Protein AF-A0A2K9LUG5-F1 (afdb_monomer)

Nearest PDB structures (foldseek):
  3ff8-assembly1_B  TM=5.044E-01  e=5.562E-01  Homo sapiens
  3lne-assembly1_A  TM=4.380E-01  e=1.767E+00  Mus musculus
  7stz-assembly1_D  TM=4.407E-01  e=4.204E+00  Homo sapiens
  3q2v-assembly1_B  TM=4.007E-01  e=3.336E+00  Mus musculus
  8d40-assembly2_B  TM=3.320E-01  e=4.454E+00  Homo sapiens

InterPro domains:
  IPR054816 Mollicutes-type lipoprotein signal peptide region [NF038029] (1-24)

Solvent-accessible surface area (backbone atoms only — not comparable to full-atom values): 18677 Å² total; per-residue (Å²): 142,89,88,85,81,84,85,84,83,73,88,69,88,77,81,71,82,81,76,72,75,69,77,68,70,72,74,78,84,40,61,77,83,55,81,68,46,55,73,74,32,61,79,72,45,94,68,53,71,47,64,46,53,60,91,67,64,50,67,69,62,51,51,50,53,52,44,51,49,58,31,54,42,35,71,54,36,70,68,46,27,64,53,58,63,57,85,55,88,84,69,78,84,71,82,82,82,88,74,75,80,36,52,49,78,47,45,20,67,40,71,74,82,87,70,54,47,69,46,90,51,61,56,63,49,46,39,74,58,40,44,94,90,32,46,55,50,65,38,21,37,32,42,25,53,70,90,51,70,64,51,94,61,60,43,79,35,38,38,29,54,48,45,52,66,54,92,69,71,56,63,87,50,78,76,93,59,90,74,55,68,64,53,60,86,27,43,47,65,41,46,61,73,51,57,90,56,92,68,68,51,68,69,55,46,63,80,38,42,69,41,49,31,39,32,42,41,25,47,54,51,48,50,22,72,75,68,69,58,58,70,32,66,40,82,40,81,38,74,48,80,53,82,91,40,61,89,80,46,64,52,42,73,40,82,36,47,43,33,57,42,50,48,50,55,50,70,71,46,85,51,61,62,60,37,51,46,46,36,37,49,66,71,67,64,48,56,29,65,56,54,35,53,75,66,45,44,48,100,85,55,83,67,77,80,119

pLDDT: mean 75.37, std 18.96, range [29.72, 96.0]

Secondary structure (DSSP, 8-state):
--SSSSSSS------------------------STHHHHHHTTSSS--EEE--TTS--HHHHHHHHHHHHHHT-S-HHHHHHHHT---TT--SS-------SEEEEEESS-SSS---EES-HHHHHHHH-SSS--EEEEEEEEEETTPPPPSSPEEEEEE-SPBP-TTTTTT-----TT----GGGTHHHHHHHTT-S---HHHHHHTHHHHHHHHHHHHHHHHHHH---PBPEEEEEE---GGGTTT-SEEEEEE-HHHHHHHHHHHS-THHHHHHHIIIIIS---HHHHHHHTT-STTS-----

Structure (mmCIF, N/CA/C/O backbone):
data_AF-A0A2K9LUG5-F1
#
_entry.id   AF-A0A2K9LUG5-F1
#
loop_
_atom_site.group_PDB
_atom_site.id
_atom_site.type_symbol
_atom_site.label_atom_id
_atom_site.label_alt_id
_atom_site.label_comp_id
_atom_site.label_asym_id
_atom_site.label_entity_id
_atom_site.label_seq_id
_atom_site.pdbx_PDB_ins_code
_atom_site.Cartn_x
_atom_site.Cartn_y
_atom_site.Cartn_z
_atom_site.occupancy
_atom_site.B_iso_or_equiv
_atom_site.auth_seq_id
_atom_site.auth_comp_id
_atom_site.auth_asym_id
_atom_site.auth_atom_id
_atom_site.pdbx_PDB_model_num
ATOM 1 N N . MET A 1 1 ? 3.653 79.481 1.216 1.00 46.03 1 MET A N 1
ATOM 2 C CA . MET A 1 1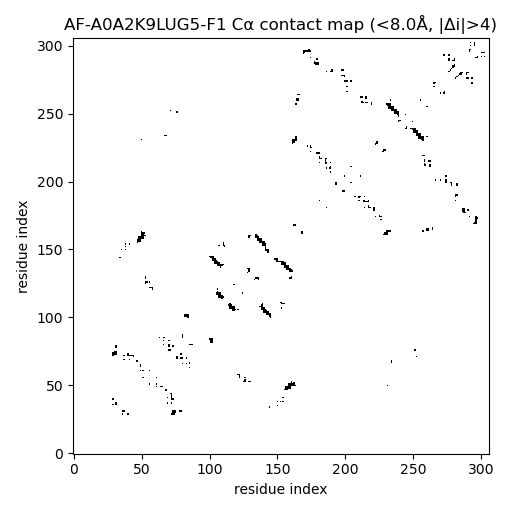 ? 2.690 79.366 0.093 1.00 46.03 1 MET A CA 1
ATOM 3 C C . MET A 1 1 ? 3.440 79.004 -1.187 1.00 46.03 1 MET A C 1
ATOM 5 O O . MET A 1 1 ? 4.513 79.557 -1.377 1.00 46.03 1 MET A O 1
ATOM 9 N N . LYS A 1 2 ? 2.871 78.105 -2.016 1.00 34.75 2 LYS A N 1
ATOM 10 C CA . LYS A 1 2 ? 3.339 77.550 -3.323 1.00 34.75 2 LYS A CA 1
ATOM 11 C C . LYS A 1 2 ? 3.713 76.056 -3.417 1.00 34.75 2 LYS A C 1
ATOM 13 O O . LYS A 1 2 ? 4.263 75.653 -4.431 1.00 34.75 2 LYS A O 1
ATOM 18 N N . LYS A 1 3 ? 3.348 75.195 -2.459 1.00 33.88 3 LYS A N 1
ATOM 19 C CA . LYS A 1 3 ? 3.359 73.725 -2.687 1.00 33.88 3 LYS A CA 1
ATOM 20 C C . LYS A 1 3 ? 2.108 73.012 -2.156 1.00 33.88 3 LYS A C 1
ATOM 22 O O . LYS A 1 3 ? 2.161 71.852 -1.782 1.00 33.88 3 LYS A O 1
ATOM 27 N N . LEU A 1 4 ? 0.985 73.736 -2.121 1.00 39.88 4 LEU A N 1
ATOM 28 C CA . LEU A 1 4 ? -0.297 73.284 -1.566 1.00 39.88 4 LEU A CA 1
ATOM 29 C C . LEU A 1 4 ? -1.344 72.919 -2.641 1.00 39.88 4 LEU A C 1
ATOM 31 O O . LEU A 1 4 ? -2.513 72.819 -2.303 1.00 39.88 4 LEU A O 1
ATOM 35 N N . LEU A 1 5 ? -0.996 72.791 -3.930 1.00 36.00 5 LEU A N 1
ATOM 36 C CA . LEU A 1 5 ? -2.042 72.860 -4.966 1.00 36.00 5 LEU A CA 1
ATOM 37 C C . LEU A 1 5 ? -1.890 71.955 -6.196 1.00 36.00 5 LEU A C 1
ATOM 39 O O . LEU A 1 5 ? -2.354 72.332 -7.268 1.00 36.00 5 LEU A O 1
ATOM 43 N N . THR A 1 6 ? -1.247 70.785 -6.110 1.00 40.16 6 THR A N 1
ATOM 44 C CA . THR A 1 6 ? -1.137 69.944 -7.330 1.00 40.16 6 THR A CA 1
ATOM 45 C C . THR A 1 6 ? -1.240 68.439 -7.136 1.00 40.16 6 THR A C 1
ATOM 47 O O . THR A 1 6 ? -1.033 67.709 -8.092 1.00 40.16 6 THR A O 1
ATOM 50 N N . ILE A 1 7 ? -1.623 67.933 -5.961 1.00 38.59 7 ILE A N 1
ATOM 51 C CA . ILE A 1 7 ? -2.016 66.515 -5.852 1.00 38.59 7 ILE A CA 1
ATOM 52 C C . ILE A 1 7 ? -3.231 66.383 -4.922 1.00 38.59 7 ILE A C 1
ATOM 54 O O . ILE A 1 7 ? -3.264 65.589 -3.993 1.00 38.59 7 ILE A O 1
ATOM 58 N N . LEU A 1 8 ? -4.227 67.241 -5.156 1.00 35.41 8 LEU A N 1
ATOM 59 C CA . LEU A 1 8 ? -5.584 67.130 -4.600 1.00 35.41 8 LEU A CA 1
ATOM 60 C C . LEU A 1 8 ? -6.646 67.024 -5.712 1.00 35.41 8 LEU A C 1
ATOM 62 O O . LEU A 1 8 ? -7.840 67.068 -5.451 1.00 35.41 8 LEU A O 1
ATOM 66 N N . THR A 1 9 ? -6.222 66.825 -6.961 1.00 43.06 9 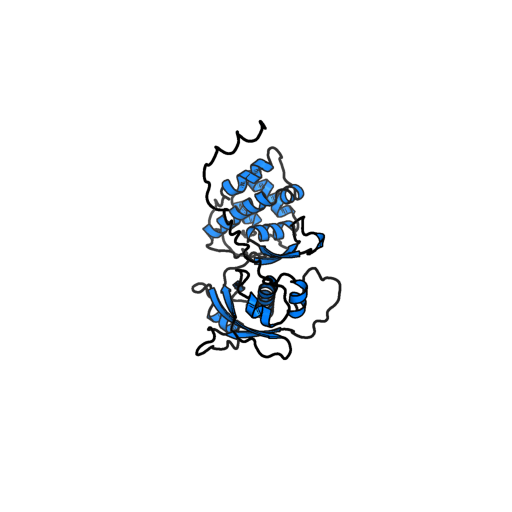THR A N 1
ATOM 67 C CA . THR A 1 9 ? -7.105 66.639 -8.121 1.00 43.06 9 THR A CA 1
ATOM 68 C C . THR A 1 9 ? -6.648 65.424 -8.917 1.00 43.06 9 THR A C 1
ATOM 70 O O . THR A 1 9 ? -6.150 65.520 -10.031 1.00 43.06 9 THR A O 1
ATOM 73 N N . GLY A 1 10 ? -6.780 64.271 -8.273 1.00 31.30 10 GLY A N 1
ATOM 74 C CA . GLY A 1 10 ? -6.643 62.943 -8.864 1.00 31.30 10 GLY A CA 1
ATOM 75 C C . GLY A 1 10 ? -7.523 61.947 -8.113 1.00 31.30 10 GLY A C 1
ATOM 76 O O . GLY A 1 10 ? -7.107 60.832 -7.831 1.00 31.30 10 GLY A O 1
ATOM 77 N N . LEU A 1 11 ? -8.714 62.395 -7.704 1.00 36.25 11 LEU A N 1
ATOM 78 C CA . LEU A 1 11 ? -9.798 61.544 -7.229 1.00 36.25 11 LEU A CA 1
ATOM 79 C C . LEU A 1 11 ? -10.245 60.650 -8.394 1.00 36.25 11 LEU A C 1
ATOM 81 O O . LEU A 1 11 ? -11.161 60.981 -9.138 1.00 36.25 11 LEU A O 1
ATOM 85 N N . SER A 1 12 ? -9.601 59.501 -8.540 1.00 34.41 12 SER A N 1
ATOM 86 C CA . SER A 1 12 ? -10.253 58.301 -9.051 1.00 34.41 12 SER A CA 1
ATOM 87 C C . SER A 1 12 ? -10.328 57.326 -7.892 1.00 34.41 12 SER A C 1
ATOM 89 O O . SER A 1 12 ? -9.364 56.680 -7.495 1.00 34.41 12 SER A O 1
ATOM 91 N N . VAL A 1 13 ? -11.515 57.335 -7.308 1.00 41.38 13 VAL A N 1
ATOM 92 C CA . VAL A 1 13 ? -12.096 56.308 -6.464 1.00 41.38 13 VAL A CA 1
ATOM 93 C C . VAL A 1 13 ? -11.690 54.915 -6.969 1.00 41.38 13 VAL A C 1
ATOM 95 O O . VAL A 1 13 ? -12.183 54.464 -7.997 1.00 41.38 13 VAL A O 1
ATOM 98 N N . THR A 1 14 ? -10.847 54.207 -6.219 1.00 33.53 14 THR A N 1
ATOM 99 C CA . THR A 1 14 ? -10.888 52.738 -6.182 1.00 33.53 14 THR A CA 1
ATOM 100 C C . THR A 1 14 ? -11.311 52.338 -4.785 1.00 33.53 14 THR A C 1
ATOM 102 O O . THR A 1 14 ? -10.553 52.382 -3.819 1.00 33.53 14 THR A O 1
ATOM 105 N N . ILE A 1 15 ? -12.605 52.056 -4.715 1.00 32.91 15 ILE A N 1
ATOM 106 C CA . ILE A 1 15 ? -13.325 51.490 -3.590 1.00 32.91 15 ILE A CA 1
ATOM 107 C C . ILE A 1 15 ? -12.710 50.140 -3.215 1.00 32.91 15 ILE A C 1
ATOM 109 O O . ILE A 1 15 ? -12.329 49.343 -4.069 1.00 32.91 15 ILE A O 1
ATOM 113 N N . THR A 1 16 ? -12.728 49.914 -1.903 1.00 37.53 16 THR A N 1
ATOM 114 C CA . THR A 1 16 ? -12.494 48.686 -1.137 1.00 37.53 16 THR A CA 1
ATOM 115 C C . THR A 1 16 ? -11.066 48.143 -1.063 1.00 37.53 16 THR A C 1
ATOM 117 O O . THR A 1 16 ? -10.473 47.814 -2.088 1.00 37.53 16 THR A O 1
ATOM 120 N N . PRO A 1 17 ? -10.531 47.935 0.163 1.00 36.62 17 PRO A N 1
ATOM 121 C CA . PRO A 1 17 ? -9.439 46.997 0.316 1.00 36.62 17 PRO A CA 1
ATOM 122 C C . PRO A 1 17 ? -9.967 45.667 -0.209 1.00 36.62 17 PRO A C 1
ATOM 124 O O . PRO A 1 17 ? -11.034 45.210 0.213 1.00 36.62 17 PRO A O 1
ATOM 127 N N . ALA A 1 18 ? -9.236 45.056 -1.139 1.00 37.50 18 ALA A N 1
ATOM 128 C CA . ALA A 1 18 ? -9.351 43.630 -1.334 1.00 37.50 18 ALA A CA 1
ATOM 129 C C . ALA A 1 18 ? -9.070 43.019 0.041 1.00 37.50 18 ALA A C 1
ATOM 131 O O . ALA A 1 18 ? -7.924 42.874 0.461 1.00 37.50 18 ALA A O 1
ATOM 132 N N . THR A 1 19 ? -10.136 42.710 0.772 1.00 37.56 19 THR A N 1
ATOM 133 C CA . THR A 1 19 ? -10.137 41.620 1.724 1.00 37.56 19 THR A CA 1
ATOM 134 C C . THR A 1 19 ? -9.800 40.411 0.870 1.00 37.56 19 THR A C 1
ATOM 136 O O . THR A 1 19 ? -10.664 39.695 0.374 1.00 37.56 19 THR A O 1
ATOM 139 N N . GLN A 1 20 ? -8.503 40.210 0.632 1.00 34.12 20 GLN A N 1
ATOM 140 C CA . GLN A 1 20 ? -7.979 38.883 0.438 1.00 34.12 20 GLN A CA 1
ATOM 141 C C . GLN A 1 20 ? -8.334 38.183 1.739 1.00 34.12 20 GLN A C 1
ATOM 143 O O . GLN A 1 20 ? -7.584 38.196 2.713 1.00 34.12 20 GLN A O 1
ATOM 148 N N . ILE A 1 21 ? -9.532 37.605 1.768 1.00 37.03 21 ILE A N 1
ATOM 149 C CA . ILE A 1 21 ? -9.789 36.425 2.560 1.00 37.03 21 ILE A CA 1
ATOM 150 C C . ILE A 1 21 ? -8.833 35.406 1.949 1.00 37.03 21 ILE A C 1
ATOM 152 O O . ILE A 1 21 ? -9.188 34.613 1.080 1.00 37.03 21 ILE A O 1
ATOM 156 N N . VAL A 1 22 ? -7.567 35.485 2.359 1.00 36.03 22 VAL A N 1
ATOM 157 C CA . VAL A 1 22 ? -6.703 34.330 2.380 1.00 36.03 22 VAL A CA 1
ATOM 158 C C . VAL A 1 22 ? -7.470 33.422 3.312 1.00 36.03 22 VAL A C 1
ATOM 160 O O . VAL A 1 22 ? -7.493 33.621 4.526 1.00 36.03 22 VAL A O 1
ATOM 163 N N . SER A 1 23 ? -8.225 32.498 2.725 1.00 32.84 23 SER A N 1
ATOM 164 C CA . SER A 1 23 ? -8.687 31.332 3.443 1.00 32.84 23 SER A CA 1
ATOM 165 C C . SER A 1 23 ? -7.408 30.604 3.831 1.00 32.84 23 SER A C 1
ATOM 167 O O . SER A 1 23 ? -6.941 29.698 3.145 1.00 32.84 23 SER A O 1
ATOM 169 N N . CYS A 1 24 ? -6.778 31.069 4.911 1.00 41.59 24 CYS A N 1
ATOM 170 C CA . CYS A 1 24 ? -5.901 30.271 5.724 1.00 41.59 24 CYS A CA 1
ATOM 171 C C . CYS A 1 24 ? -6.830 29.180 6.219 1.00 41.59 24 CYS A C 1
ATOM 173 O O . CYS A 1 24 ? -7.483 29.322 7.252 1.00 41.59 24 CYS A O 1
ATOM 175 N N . LYS A 1 25 ? -6.985 28.127 5.414 1.00 43.59 25 LYS A N 1
ATOM 176 C CA . LYS A 1 25 ? -7.501 26.863 5.889 1.00 43.59 25 LYS A CA 1
ATOM 177 C C . LYS A 1 25 ? -6.575 26.541 7.047 1.00 43.59 25 LYS A C 1
ATOM 179 O O . LYS A 1 25 ? -5.418 26.207 6.810 1.00 43.59 25 LYS A O 1
ATOM 184 N N . ILE A 1 26 ? -7.033 26.818 8.270 1.00 54.00 26 ILE A N 1
ATOM 185 C CA . ILE A 1 26 ? -6.231 26.624 9.470 1.00 54.00 26 ILE A CA 1
ATOM 186 C C . ILE A 1 26 ? -5.800 25.174 9.384 1.00 54.00 26 ILE A C 1
ATOM 188 O O . ILE A 1 26 ? -6.648 24.278 9.349 1.00 54.00 26 ILE A O 1
ATOM 192 N N . THR A 1 27 ? -4.498 24.958 9.216 1.00 61.28 27 THR A N 1
ATOM 193 C CA . THR A 1 27 ? -3.957 23.615 9.106 1.00 61.28 27 THR A CA 1
ATOM 194 C C . THR A 1 27 ? -4.384 22.899 10.369 1.00 61.28 27 THR A C 1
ATOM 196 O O . THR A 1 27 ? -4.021 23.331 11.463 1.00 61.28 27 THR A O 1
ATOM 199 N N . VAL A 1 28 ? -5.206 21.861 10.228 1.00 73.69 28 VAL A N 1
ATOM 200 C CA . VAL A 1 28 ? -5.748 2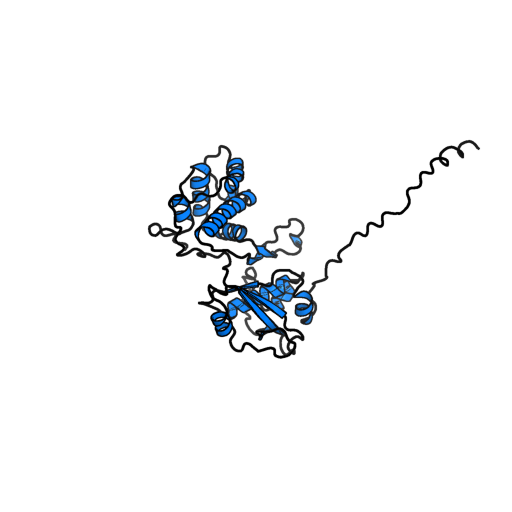1.148 11.380 1.00 73.69 28 VAL A CA 1
ATOM 201 C C . VAL A 1 28 ? -4.575 20.704 12.249 1.00 73.69 28 VAL A C 1
ATOM 203 O O . VAL A 1 28 ? -3.612 20.101 11.761 1.00 73.69 28 VAL A O 1
ATOM 206 N N . ASP A 1 29 ? -4.616 21.078 13.526 1.00 82.38 29 ASP A N 1
ATOM 207 C CA . ASP A 1 29 ? -3.648 20.600 14.502 1.00 82.38 29 ASP A CA 1
ATOM 208 C C . ASP A 1 29 ? -3.992 19.154 14.859 1.00 82.38 29 ASP A C 1
ATOM 210 O O . ASP A 1 29 ? -4.782 18.887 15.759 1.00 82.38 29 ASP A O 1
ATOM 214 N N . ASN A 1 30 ? -3.428 18.234 14.083 1.00 84.94 30 ASN A N 1
ATOM 215 C CA . ASN A 1 30 ? -3.476 16.788 14.264 1.00 84.94 30 ASN A CA 1
ATOM 216 C C . ASN A 1 30 ? -2.247 16.282 15.038 1.00 84.94 30 ASN A C 1
ATOM 218 O O . ASN A 1 30 ? -1.677 15.240 14.711 1.00 84.94 30 ASN A O 1
ATOM 222 N N . THR A 1 31 ? -1.789 17.048 16.025 1.00 88.31 31 THR A N 1
ATOM 223 C CA . THR A 1 31 ? -0.846 16.557 17.032 1.00 88.31 31 THR A CA 1
ATOM 224 C C . THR A 1 31 ? -1.610 15.642 17.982 1.00 88.31 31 THR A C 1
ATOM 226 O O . THR A 1 31 ? -2.633 16.043 18.534 1.00 88.31 31 THR A O 1
ATOM 229 N N . TYR A 1 32 ? -1.141 14.412 18.147 1.00 88.06 32 TYR A N 1
ATOM 230 C CA . TYR A 1 32 ? -1.708 13.451 19.081 1.00 88.06 32 TYR A CA 1
ATOM 231 C C . TYR A 1 32 ? -1.506 13.933 20.514 1.00 88.06 32 TYR A C 1
ATOM 233 O O . TYR A 1 32 ? -0.381 14.247 20.895 1.00 88.06 32 TYR A O 1
ATOM 241 N N . ARG A 1 33 ? -2.586 13.994 21.296 1.00 89.00 33 ARG A N 1
ATOM 242 C CA . ARG A 1 33 ? -2.555 14.368 22.717 1.00 89.00 33 ARG A CA 1
ATOM 243 C C . ARG A 1 33 ? -3.255 13.337 23.594 1.00 89.00 33 ARG A C 1
ATOM 245 O O . ARG A 1 33 ? -2.871 13.164 24.744 1.00 89.00 33 ARG A O 1
ATOM 252 N N . ASN A 1 34 ? -4.292 12.678 23.083 1.00 89.00 34 ASN A N 1
ATOM 253 C CA . ASN A 1 34 ? -5.059 11.676 23.817 1.00 89.00 34 ASN A CA 1
ATOM 254 C C . ASN A 1 34 ? -5.646 10.594 22.881 1.00 89.00 34 ASN A C 1
ATOM 256 O O . ASN A 1 34 ? -5.798 10.833 21.682 1.00 89.00 34 ASN A O 1
ATOM 260 N N . PRO A 1 35 ? -6.057 9.428 23.416 1.00 87.88 35 PRO A N 1
ATOM 261 C CA . PRO A 1 35 ? -6.678 8.350 22.637 1.00 87.88 35 PRO A CA 1
ATOM 262 C C . PRO A 1 35 ? -7.897 8.764 21.803 1.00 87.88 35 PRO A C 1
ATOM 264 O O . PRO A 1 35 ? -8.112 8.234 20.710 1.00 87.88 35 PRO A O 1
ATOM 267 N N . SER A 1 36 ? -8.703 9.721 22.277 1.00 90.00 36 SER A N 1
ATOM 268 C CA . SER A 1 36 ? -9.897 10.189 21.555 1.00 90.00 36 SER A CA 1
ATOM 269 C C . SER A 1 36 ? -9.562 10.966 20.273 1.00 90.00 36 SER A C 1
ATOM 271 O O . SER A 1 36 ? -10.400 11.073 19.372 1.00 90.00 36 SER A O 1
ATOM 273 N N . ASP A 1 37 ? -8.318 11.435 20.131 1.00 91.44 37 ASP A N 1
ATOM 274 C CA . ASP A 1 37 ? -7.852 12.110 18.924 1.00 91.44 37 ASP A CA 1
ATOM 275 C C . ASP A 1 37 ? -7.835 11.174 17.701 1.00 91.44 37 ASP A C 1
ATOM 277 O O . ASP A 1 37 ? -8.031 11.644 16.581 1.00 91.44 37 ASP A O 1
ATOM 281 N N . ILE A 1 38 ? -7.679 9.853 17.880 1.00 91.12 38 ILE A N 1
ATOM 282 C CA . ILE A 1 38 ? -7.766 8.877 16.772 1.00 91.12 38 ILE A CA 1
ATOM 283 C C . ILE A 1 38 ? -9.141 8.965 16.106 1.00 91.12 38 ILE A C 1
ATOM 285 O O . ILE A 1 38 ? -9.232 9.121 14.888 1.00 91.12 38 ILE A O 1
ATOM 289 N N . GLN A 1 39 ? -10.215 8.956 16.900 1.00 91.81 39 GLN A N 1
ATOM 290 C CA . GLN A 1 39 ? -11.577 9.148 16.402 1.00 91.81 39 GLN A CA 1
ATOM 291 C C . GLN A 1 39 ? -11.751 10.518 15.735 1.00 91.81 39 GLN A C 1
ATOM 293 O O . GLN A 1 39 ? -12.351 10.611 14.663 1.00 91.81 39 GLN A O 1
ATOM 298 N N . LYS A 1 40 ? -11.223 11.582 16.348 1.00 91.06 40 LYS A N 1
ATOM 299 C CA . LYS A 1 40 ? -11.329 12.953 15.832 1.00 91.06 40 LYS A CA 1
ATOM 300 C C . LYS A 1 40 ? -10.666 13.120 14.461 1.00 91.06 40 LYS A C 1
ATOM 302 O O . LYS A 1 40 ? -11.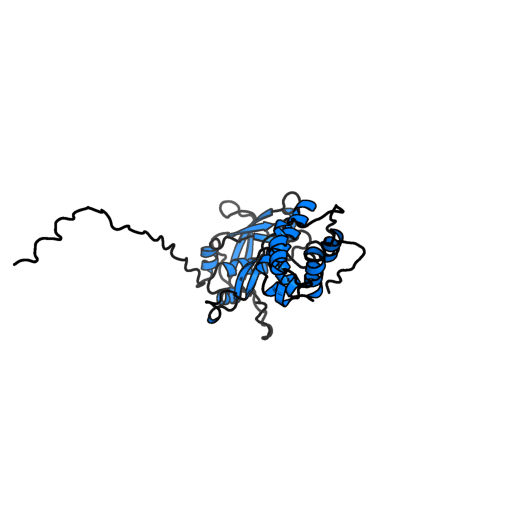204 13.828 13.611 1.00 91.06 40 LYS A O 1
ATOM 307 N N . PHE A 1 41 ? -9.513 12.488 14.244 1.00 90.38 41 PHE A N 1
ATOM 308 C CA . PHE A 1 41 ? -8.694 12.688 13.046 1.00 90.38 41 PHE A CA 1
ATOM 309 C C . PHE A 1 41 ? -8.765 11.553 12.025 1.00 90.38 41 PHE A C 1
ATOM 311 O O . PHE A 1 41 ? -8.147 11.681 10.970 1.00 90.38 41 PHE A O 1
ATOM 318 N N . TRP A 1 42 ? -9.549 10.497 12.269 1.00 90.38 42 TRP A N 1
ATOM 319 C CA . TRP A 1 42 ? -9.662 9.338 11.373 1.00 90.38 42 TRP A CA 1
ATOM 320 C C . TRP A 1 42 ? -9.895 9.708 9.899 1.00 90.38 42 TRP A C 1
ATOM 322 O O . TRP A 1 42 ? -9.286 9.132 9.003 1.00 90.38 42 TRP A O 1
ATOM 332 N N . ASN A 1 43 ? -10.732 10.718 9.647 1.00 79.94 43 ASN A N 1
ATOM 333 C CA . ASN A 1 43 ? -11.104 11.145 8.295 1.00 79.94 43 ASN A CA 1
ATOM 334 C C . ASN A 1 43 ? -10.217 12.269 7.723 1.00 79.94 43 ASN A C 1
ATOM 336 O O . ASN A 1 43 ? -10.551 12.836 6.682 1.00 79.94 43 ASN A O 1
ATOM 340 N N . HIS A 1 44 ? -9.131 12.657 8.399 1.00 80.12 44 HIS A N 1
ATOM 341 C CA . HIS A 1 44 ? -8.355 13.833 8.005 1.00 80.12 44 HIS A CA 1
ATOM 342 C C . HIS A 1 44 ? -7.400 13.564 6.827 1.00 80.12 44 HIS A C 1
ATOM 344 O O . HIS A 1 44 ? -7.225 14.440 5.977 1.00 80.12 44 HIS A O 1
ATOM 350 N N . LYS A 1 45 ? -6.805 12.367 6.722 1.00 70.31 45 LYS A N 1
ATOM 351 C CA . LYS A 1 45 ? -6.040 11.938 5.540 1.00 70.31 45 LYS A CA 1
ATOM 352 C C . LYS A 1 45 ? -6.850 10.910 4.754 1.00 70.31 45 LYS A C 1
ATOM 354 O O . LYS A 1 45 ? -7.234 9.877 5.276 1.00 70.31 45 LYS A O 1
ATOM 359 N N . MET A 1 46 ? -7.101 11.199 3.478 1.00 66.19 46 MET A N 1
ATOM 360 C CA . MET A 1 46 ? -8.041 10.485 2.592 1.00 66.19 46 MET A CA 1
ATOM 361 C C . MET A 1 46 ? -7.792 8.974 2.372 1.00 66.19 46 MET A C 1
ATOM 363 O O . MET A 1 46 ? -8.563 8.348 1.650 1.00 66.19 46 MET A O 1
ATOM 367 N N . PHE A 1 47 ? -6.747 8.369 2.947 1.00 82.56 47 PHE A N 1
ATOM 368 C CA . PHE A 1 47 ? -6.438 6.953 2.748 1.00 82.56 47 PHE A CA 1
ATOM 369 C C . PHE A 1 47 ? -6.907 6.112 3.943 1.00 82.56 47 PHE A C 1
ATOM 371 O O . PHE A 1 47 ? -6.318 6.177 5.016 1.00 82.56 47 PHE A O 1
ATOM 378 N N . SER A 1 48 ? -7.962 5.322 3.735 1.00 88.25 48 SER A N 1
ATOM 379 C CA . SER A 1 48 ? -8.569 4.424 4.734 1.00 88.25 48 SER A CA 1
ATOM 380 C C . SER A 1 48 ? -8.898 3.049 4.141 1.00 88.25 48 SER A C 1
ATOM 382 O O . SER A 1 48 ? -9.962 2.483 4.395 1.00 88.25 48 SER A O 1
ATOM 384 N N . THR A 1 49 ? -8.013 2.542 3.278 1.00 93.06 49 THR A N 1
ATOM 385 C CA . THR A 1 49 ? -8.207 1.265 2.576 1.00 93.06 49 THR A CA 1
ATOM 386 C C . THR A 1 49 ? -7.093 0.284 2.921 1.00 93.06 49 THR A C 1
ATOM 388 O O . THR A 1 49 ? -5.923 0.652 2.854 1.00 93.06 49 THR A O 1
ATOM 391 N N . ILE A 1 50 ? -7.453 -0.957 3.250 1.00 94.69 50 ILE A N 1
ATOM 392 C CA . ILE A 1 50 ? -6.521 -2.080 3.432 1.00 94.69 50 ILE A CA 1
ATOM 393 C C . ILE A 1 50 ? -6.719 -3.074 2.287 1.00 94.69 50 ILE A C 1
ATOM 395 O O . ILE A 1 50 ? -7.849 -3.400 1.921 1.00 94.69 50 ILE A O 1
ATOM 399 N N . SER A 1 51 ? -5.611 -3.540 1.719 1.00 92.88 51 SER A N 1
ATOM 400 C CA . SER A 1 51 ? -5.604 -4.618 0.730 1.00 92.88 51 SER A CA 1
ATOM 401 C C . SER A 1 51 ? -5.391 -5.941 1.448 1.00 92.88 51 SER A C 1
ATOM 403 O O . SER A 1 51 ? -4.491 -6.033 2.276 1.00 92.88 51 SER A O 1
ATOM 405 N N . VAL A 1 52 ? -6.156 -6.969 1.094 1.00 92.81 52 VAL A N 1
ATOM 406 C CA . VAL A 1 52 ? -5.999 -8.328 1.632 1.00 92.81 52 VAL A CA 1
ATOM 407 C C . VAL A 1 52 ? -5.997 -9.353 0.504 1.00 92.81 52 VAL A C 1
ATOM 409 O O . VAL A 1 52 ? -6.685 -9.165 -0.500 1.00 92.81 52 VAL A O 1
ATOM 412 N N . ASP A 1 53 ? -5.259 -10.450 0.679 1.00 88.38 53 ASP A N 1
ATOM 413 C CA . ASP A 1 53 ? -5.492 -11.662 -0.106 1.00 88.38 53 ASP A CA 1
ATOM 414 C C . ASP A 1 53 ? -6.582 -12.479 0.605 1.00 88.38 53 ASP A C 1
ATOM 416 O O . ASP A 1 53 ? -6.341 -12.959 1.717 1.00 88.38 53 ASP A O 1
ATOM 420 N N . PRO A 1 54 ? -7.777 -12.645 0.008 1.00 82.94 54 PRO A N 1
ATOM 421 C CA . PRO A 1 54 ? -8.874 -13.366 0.646 1.00 82.94 54 PRO A CA 1
ATOM 422 C C . PRO A 1 54 ? -8.554 -14.844 0.918 1.00 82.94 54 PRO A C 1
ATOM 424 O O . PRO A 1 54 ? -9.254 -15.470 1.705 1.00 82.94 54 PRO A O 1
ATOM 427 N N . LYS A 1 55 ? -7.519 -15.423 0.293 1.00 85.38 55 LYS A N 1
ATOM 428 C CA . LYS A 1 55 ? -7.100 -16.814 0.527 1.00 85.38 55 LYS A CA 1
ATOM 429 C C . LYS A 1 55 ? -6.177 -16.967 1.734 1.00 85.38 55 LYS A C 1
ATOM 431 O O . LYS A 1 55 ? -6.061 -18.067 2.268 1.00 85.38 55 LYS A O 1
ATOM 436 N N . THR A 1 56 ? -5.495 -15.898 2.136 1.00 86.62 56 THR A N 1
ATOM 437 C CA . THR A 1 56 ? -4.444 -15.929 3.162 1.00 86.62 56 THR A CA 1
ATOM 438 C C . THR A 1 56 ? -4.550 -14.713 4.080 1.00 86.62 56 THR A C 1
ATOM 440 O O . THR A 1 56 ? -3.582 -13.973 4.264 1.00 86.62 56 THR A O 1
ATOM 443 N N . ILE A 1 57 ? -5.742 -14.465 4.629 1.00 88.44 57 ILE A N 1
ATOM 444 C CA . ILE A 1 57 ? -5.969 -13.337 5.537 1.00 88.44 57 ILE A CA 1
ATOM 445 C C . ILE A 1 57 ? -5.239 -13.591 6.861 1.00 88.44 57 ILE A C 1
ATOM 447 O O . ILE A 1 57 ? -5.639 -14.441 7.653 1.00 88.44 57 ILE A O 1
ATOM 451 N N . ASP A 1 58 ? -4.179 -12.822 7.106 1.00 88.56 58 ASP A N 1
ATOM 452 C CA . ASP A 1 58 ? -3.489 -12.761 8.395 1.00 88.56 58 ASP A CA 1
ATOM 453 C C . ASP A 1 58 ? -3.977 -11.553 9.207 1.00 88.56 58 ASP A C 1
ATOM 455 O O . ASP A 1 58 ? -3.816 -10.397 8.799 1.00 88.56 58 ASP A O 1
ATOM 459 N N . ILE A 1 59 ? -4.564 -11.820 10.376 1.00 89.44 59 ILE A N 1
ATOM 460 C CA . ILE A 1 59 ? -5.124 -10.789 11.258 1.00 89.44 59 ILE A CA 1
ATOM 461 C C . ILE A 1 59 ? -4.032 -9.864 11.798 1.00 89.44 59 ILE A C 1
ATOM 463 O O . ILE A 1 59 ? -4.244 -8.656 11.884 1.00 89.44 59 ILE A O 1
ATOM 467 N N . LEU A 1 60 ? -2.842 -10.391 12.098 1.00 87.38 60 LEU A N 1
ATOM 468 C CA . LEU A 1 60 ? -1.745 -9.570 12.612 1.00 87.38 60 LEU A CA 1
ATOM 469 C C . LEU A 1 60 ? -1.270 -8.568 11.555 1.00 87.38 60 LEU A C 1
ATOM 471 O O . LEU A 1 60 ? -1.104 -7.382 11.853 1.00 87.38 60 LEU A O 1
ATOM 475 N N . SER A 1 61 ? -1.094 -9.015 10.309 1.00 87.38 61 SER A N 1
ATOM 476 C CA . SER A 1 61 ? -0.796 -8.130 9.182 1.00 87.38 61 SER A CA 1
ATOM 477 C C . SER A 1 61 ? -1.898 -7.090 8.965 1.00 87.38 61 SER A C 1
ATOM 479 O O . SER A 1 61 ? -1.589 -5.914 8.770 1.00 87.38 61 SER A O 1
ATOM 481 N N . PHE A 1 62 ? -3.172 -7.487 9.033 1.00 92.44 62 PHE A N 1
ATOM 482 C CA . PHE A 1 62 ? -4.304 -6.570 8.881 1.00 92.44 62 PHE A CA 1
ATOM 483 C C . PHE A 1 62 ? -4.286 -5.455 9.936 1.00 92.44 62 PHE A C 1
ATOM 485 O O . PHE A 1 62 ? -4.452 -4.275 9.621 1.00 92.44 62 PHE A O 1
ATOM 492 N N . GLU A 1 63 ? -4.050 -5.808 11.198 1.00 92.31 63 GLU A N 1
ATOM 493 C CA . GLU A 1 63 ? -4.019 -4.843 12.295 1.00 92.31 63 GLU A CA 1
ATOM 494 C C . GLU A 1 63 ? -2.803 -3.924 12.247 1.00 92.31 63 GLU A C 1
ATOM 496 O O . GLU A 1 63 ? -2.904 -2.752 12.616 1.00 92.31 63 GLU A O 1
ATOM 501 N N . ASN A 1 64 ? -1.665 -4.408 11.752 1.00 89.81 64 ASN A N 1
ATOM 502 C CA . ASN A 1 64 ? -0.504 -3.559 11.497 1.00 89.81 64 ASN A CA 1
ATOM 503 C C . ASN A 1 64 ? -0.793 -2.521 10.405 1.00 89.81 64 ASN A C 1
ATOM 505 O O . ASN A 1 64 ? -0.458 -1.346 10.585 1.00 89.81 64 ASN A O 1
ATOM 509 N N . ASP A 1 65 ? -1.482 -2.915 9.332 1.00 90.75 65 ASP A N 1
ATOM 510 C CA . ASP A 1 65 ? -1.949 -1.986 8.300 1.00 90.75 65 ASP A CA 1
ATOM 511 C C . ASP A 1 65 ? -2.927 -0.956 8.889 1.00 90.75 65 ASP A C 1
ATOM 513 O O . ASP A 1 65 ? -2.785 0.245 8.647 1.00 90.75 65 ASP A O 1
ATOM 517 N N . LEU A 1 66 ? -3.871 -1.376 9.740 1.00 93.69 66 LEU A N 1
ATOM 518 C CA . LEU A 1 66 ? -4.790 -0.458 10.420 1.00 93.69 66 LEU A CA 1
ATOM 519 C C . LEU A 1 66 ? -4.050 0.538 11.327 1.00 93.69 66 LEU A C 1
ATOM 521 O O . LEU A 1 66 ? -4.329 1.739 11.294 1.00 93.69 66 LEU A O 1
ATOM 525 N N . LYS A 1 67 ? -3.067 0.077 12.101 1.00 91.81 67 LYS A N 1
ATOM 526 C CA . LYS A 1 67 ? -2.219 0.947 12.927 1.00 91.81 67 LYS A CA 1
ATOM 527 C C . LYS A 1 67 ? -1.453 1.954 12.061 1.00 91.81 67 LYS A C 1
ATOM 529 O O . LYS A 1 67 ? -1.402 3.136 12.406 1.00 91.81 67 LYS A O 1
ATOM 534 N N . ALA A 1 68 ? -0.904 1.535 10.920 1.00 90.12 68 ALA A N 1
ATOM 535 C CA . ALA A 1 68 ? -0.231 2.435 9.980 1.00 90.12 68 ALA A CA 1
ATOM 536 C C . ALA A 1 68 ? -1.180 3.527 9.449 1.00 90.12 68 ALA A C 1
ATOM 538 O O . ALA A 1 68 ? -0.815 4.707 9.432 1.00 90.12 68 ALA A O 1
ATOM 539 N N . LEU A 1 69 ? -2.421 3.163 9.097 1.00 92.12 69 LEU A N 1
ATOM 540 C CA . LEU A 1 69 ? -3.466 4.115 8.698 1.00 92.12 69 LEU A CA 1
ATOM 541 C C . LEU A 1 69 ? -3.764 5.138 9.805 1.00 92.12 69 LEU A C 1
ATOM 543 O O . LEU A 1 69 ? -3.842 6.337 9.528 1.00 92.12 69 LEU A O 1
ATOM 547 N N . ILE A 1 70 ? -3.894 4.686 11.058 1.00 92.06 70 ILE A N 1
ATOM 548 C CA . ILE A 1 70 ? -4.120 5.567 12.213 1.00 92.06 70 ILE A CA 1
ATOM 549 C C . ILE A 1 70 ? -2.948 6.537 12.375 1.00 92.06 70 ILE A C 1
ATOM 551 O O . ILE A 1 70 ? -3.162 7.747 12.404 1.00 92.06 70 ILE A O 1
ATOM 555 N N . SER A 1 71 ? -1.717 6.025 12.441 1.00 90.38 71 SER A N 1
ATOM 556 C CA . SER A 1 71 ? -0.504 6.832 12.621 1.00 90.38 71 SER A CA 1
ATOM 557 C C . SER A 1 71 ? -0.345 7.891 11.535 1.00 90.38 71 SER A C 1
ATOM 559 O O . SER A 1 71 ? 0.011 9.043 11.808 1.00 90.38 71 SER A O 1
ATOM 561 N N . ASN A 1 72 ? -0.691 7.542 10.294 1.00 89.56 72 ASN A N 1
ATOM 562 C CA . ASN A 1 72 ? -0.632 8.484 9.196 1.00 89.56 72 ASN A CA 1
ATOM 563 C C . ASN A 1 72 ? -1.470 9.734 9.480 1.00 89.56 72 ASN A C 1
ATOM 565 O O . ASN A 1 72 ? -1.039 10.812 9.101 1.00 89.56 72 ASN A O 1
ATOM 569 N N . ASN A 1 73 ? -2.587 9.667 10.205 1.00 89.50 73 ASN A N 1
ATOM 570 C CA . ASN A 1 73 ? -3.420 10.842 10.478 1.00 89.50 73 ASN A CA 1
ATOM 571 C C . ASN A 1 73 ? -2.782 11.910 11.384 1.00 89.50 73 ASN A C 1
ATOM 573 O O . ASN A 1 73 ? -3.352 12.996 11.483 1.00 89.50 73 ASN A O 1
ATOM 577 N N . PHE A 1 74 ? -1.599 11.682 11.965 1.00 88.25 74 PHE A N 1
ATOM 578 C CA . PHE A 1 74 ? -0.965 12.587 12.932 1.00 88.25 74 PHE A CA 1
ATOM 579 C C . PHE A 1 74 ? 0.336 13.230 12.429 1.00 88.25 74 PHE A C 1
ATOM 581 O O . PHE A 1 74 ? 0.977 12.730 11.503 1.00 88.25 74 PHE A O 1
ATOM 588 N N . LYS A 1 75 ? 0.717 14.371 13.026 1.00 84.88 75 LYS A N 1
ATOM 589 C CA . LYS A 1 75 ? 2.008 15.057 12.784 1.00 84.88 75 LYS A CA 1
ATOM 590 C C . LYS A 1 75 ? 3.157 14.427 13.575 1.00 84.88 75 LYS A C 1
ATOM 592 O O . LYS A 1 75 ? 4.189 14.100 13.001 1.00 84.88 75 LYS A O 1
ATOM 597 N N . ASN A 1 76 ? 2.967 14.225 14.875 1.00 84.12 76 ASN A N 1
ATOM 598 C CA . ASN A 1 76 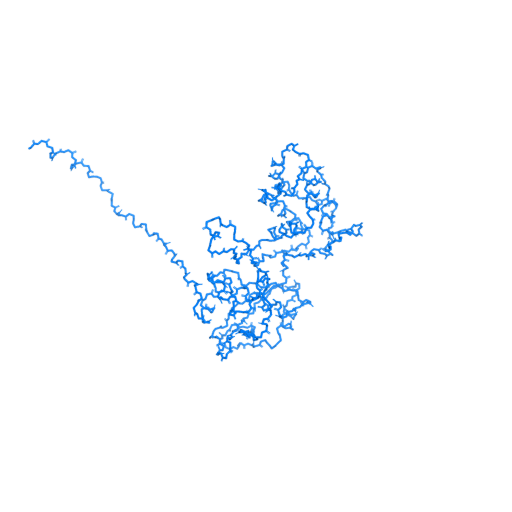? 3.910 13.585 15.800 1.00 84.12 76 ASN A CA 1
ATOM 599 C C . ASN A 1 76 ? 3.810 12.052 15.716 1.00 84.12 76 ASN A C 1
ATOM 601 O O . ASN A 1 76 ? 3.457 11.367 16.672 1.00 84.12 76 ASN A O 1
ATOM 605 N N . GLN A 1 77 ? 4.121 11.502 14.542 1.00 81.69 77 GLN A N 1
ATOM 606 C CA . GLN A 1 77 ? 3.928 10.077 14.248 1.00 81.69 77 GLN A CA 1
ATOM 607 C C . GLN A 1 77 ? 4.719 9.159 15.193 1.00 81.69 77 GLN A C 1
ATOM 609 O O . GLN A 1 77 ? 4.251 8.070 15.497 1.00 81.69 77 GLN A O 1
ATOM 614 N N . ASN A 1 78 ? 5.867 9.602 15.719 1.00 79.75 78 ASN A N 1
ATOM 615 C CA . ASN A 1 78 ? 6.668 8.827 16.674 1.00 79.75 78 ASN A CA 1
ATOM 616 C C . ASN A 1 78 ? 5.907 8.500 17.969 1.00 79.75 78 ASN A C 1
ATOM 618 O O . ASN A 1 78 ? 5.917 7.347 18.393 1.00 79.75 78 ASN A O 1
ATOM 622 N N . GLU A 1 79 ? 5.219 9.484 18.553 1.00 81.88 79 GLU A N 1
ATOM 623 C CA . GLU A 1 79 ? 4.437 9.306 19.786 1.00 81.88 79 GLU A CA 1
ATOM 624 C C . GLU A 1 79 ? 3.253 8.361 19.550 1.00 81.88 79 GLU A C 1
ATOM 626 O O . GLU A 1 79 ? 2.993 7.449 20.332 1.00 81.88 79 GLU A O 1
ATOM 631 N N . VAL A 1 80 ? 2.571 8.521 18.412 1.00 86.62 80 VAL A N 1
ATOM 632 C CA . VAL A 1 80 ? 1.445 7.654 18.042 1.00 86.62 80 VAL A CA 1
ATOM 633 C C . VAL A 1 80 ? 1.909 6.226 17.776 1.00 86.62 80 VAL A C 1
ATOM 635 O O . VAL A 1 80 ? 1.281 5.281 18.242 1.00 86.62 80 VAL A O 1
ATOM 638 N N . ASN A 1 81 ? 3.023 6.046 17.065 1.00 85.00 81 ASN A N 1
ATOM 639 C CA . ASN A 1 81 ? 3.580 4.726 16.761 1.00 85.00 81 ASN A CA 1
ATOM 640 C C . ASN A 1 81 ? 3.915 3.941 18.033 1.00 85.00 81 ASN A C 1
ATOM 642 O O . ASN A 1 81 ? 3.663 2.738 18.090 1.00 85.00 81 ASN A O 1
ATOM 646 N N . GLU A 1 82 ? 4.439 4.615 19.058 1.00 82.75 82 GLU A N 1
ATOM 647 C CA . GLU A 1 82 ? 4.753 3.995 20.344 1.00 82.75 82 GLU A CA 1
ATOM 648 C C . GLU A 1 82 ? 3.503 3.482 21.068 1.00 82.75 82 GLU A C 1
ATOM 650 O O . GLU A 1 82 ? 3.535 2.418 21.692 1.00 82.75 82 GLU A O 1
ATOM 655 N N . ILE A 1 83 ? 2.394 4.215 20.974 1.00 83.88 83 ILE A N 1
ATOM 656 C CA . ILE A 1 83 ? 1.115 3.839 21.585 1.00 83.88 83 ILE A CA 1
ATOM 657 C C . ILE A 1 83 ? 0.420 2.746 20.778 1.00 83.88 83 ILE A C 1
ATOM 659 O O . ILE A 1 83 ? -0.192 1.857 21.354 1.00 83.88 83 ILE A O 1
ATOM 663 N N . LEU A 1 84 ? 0.544 2.765 19.453 1.00 85.88 84 LEU A N 1
ATOM 664 C CA . LEU A 1 84 ? -0.001 1.717 18.591 1.00 85.88 84 LEU A CA 1
ATOM 665 C C . LEU A 1 84 ? 0.821 0.418 18.631 1.00 85.88 84 LEU A C 1
ATOM 667 O O . LEU A 1 84 ? 0.361 -0.607 18.127 1.00 85.88 84 LEU A O 1
ATOM 671 N N . GLY A 1 85 ? 2.029 0.448 19.206 1.00 80.06 85 GLY A N 1
ATOM 672 C CA . GLY A 1 85 ? 2.957 -0.684 19.191 1.00 80.06 85 GLY A CA 1
ATOM 673 C C . GLY A 1 85 ? 3.489 -0.995 17.788 1.00 80.06 85 GLY A C 1
ATOM 674 O O . GLY A 1 85 ? 3.750 -2.152 17.468 1.00 80.06 85 GLY A O 1
ATOM 675 N N . LEU A 1 86 ? 3.608 0.020 16.925 1.00 78.00 86 LEU A N 1
ATOM 676 C CA . LEU A 1 86 ? 4.181 -0.131 15.589 1.00 78.00 86 LEU A CA 1
ATOM 677 C C . LEU A 1 86 ? 5.703 -0.264 15.692 1.00 78.00 86 LEU A C 1
ATOM 679 O O . LEU A 1 86 ? 6.398 0.691 16.046 1.00 78.00 86 LEU A O 1
ATOM 683 N N . ASN A 1 87 ? 6.226 -1.436 15.326 1.00 65.81 87 ASN A N 1
ATOM 684 C CA . ASN A 1 87 ? 7.662 -1.631 15.156 1.00 65.81 87 ASN A CA 1
ATOM 685 C C . ASN A 1 87 ? 8.107 -0.984 13.846 1.00 65.81 87 ASN A C 1
ATOM 687 O O . ASN A 1 87 ? 7.763 -1.424 12.751 1.00 65.81 87 ASN A O 1
ATOM 691 N N . LEU A 1 88 ? 8.861 0.097 13.983 1.00 61.84 88 LEU A N 1
ATOM 692 C CA . LEU A 1 88 ? 9.341 0.897 12.873 1.00 61.84 88 LEU A CA 1
ATOM 693 C C . LEU A 1 88 ? 10.628 0.281 12.301 1.00 61.84 88 LEU A C 1
ATOM 695 O O . LEU A 1 88 ? 11.556 0.049 13.074 1.00 61.84 88 LEU A O 1
ATOM 699 N N . PRO A 1 89 ? 10.738 0.047 10.978 1.00 51.03 89 PRO A N 1
ATOM 700 C CA . PRO A 1 89 ? 11.860 -0.691 10.383 1.00 51.03 89 PRO A CA 1
ATOM 701 C C . PRO A 1 89 ? 13.252 -0.067 10.590 1.00 51.03 89 PRO A C 1
ATOM 703 O O . PRO A 1 89 ? 14.244 -0.759 10.413 1.00 51.03 89 PRO A O 1
ATOM 706 N N . TRP A 1 90 ? 13.357 1.209 10.982 1.00 51.12 90 TRP A N 1
ATOM 707 C CA . TRP A 1 90 ? 14.639 1.864 11.303 1.00 51.12 90 TRP A CA 1
ATOM 708 C C . TRP A 1 90 ? 14.997 1.838 12.796 1.00 51.12 90 TRP A C 1
ATOM 710 O O . TRP A 1 90 ? 16.052 2.340 13.174 1.00 51.12 90 TRP A O 1
ATOM 720 N N . LYS A 1 91 ? 14.141 1.278 13.661 1.00 50.03 91 LYS A N 1
ATOM 721 C CA . LYS A 1 91 ? 14.508 0.915 15.038 1.00 50.03 91 LYS A CA 1
ATOM 722 C C . LYS A 1 91 ? 15.105 -0.498 15.041 1.00 50.03 91 LYS A C 1
ATOM 724 O O . LYS A 1 91 ? 14.581 -1.403 15.678 1.00 50.03 91 LYS A O 1
ATOM 729 N N . SER A 1 92 ? 16.179 -0.702 14.287 1.00 45.25 92 SER A N 1
ATOM 730 C CA . SER A 1 92 ? 17.055 -1.862 14.447 1.00 45.25 92 SER A CA 1
ATOM 731 C C . SER A 1 92 ? 18.235 -1.416 15.303 1.00 45.25 92 SER A C 1
ATOM 733 O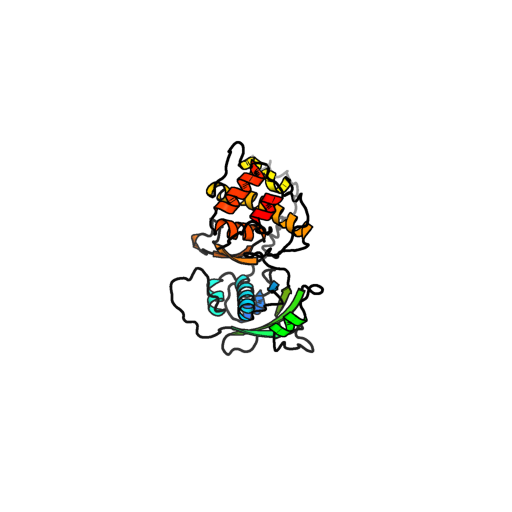 O . SER A 1 92 ? 19.092 -0.708 14.788 1.00 45.25 92 SER A O 1
ATOM 735 N N . ASP A 1 93 ? 18.173 -1.715 16.605 1.00 36.41 93 ASP A N 1
ATOM 736 C CA . ASP A 1 93 ? 19.334 -2.012 17.473 1.00 36.41 93 ASP A CA 1
ATOM 737 C C . ASP A 1 93 ? 18.978 -2.141 18.962 1.00 36.41 93 ASP A C 1
ATOM 739 O O . ASP A 1 93 ? 19.857 -2.470 19.751 1.00 36.41 93 ASP A O 1
ATOM 743 N N . ASP A 1 94 ? 17.708 -1.997 19.361 1.00 36.00 94 ASP A N 1
ATOM 744 C CA . ASP A 1 94 ? 17.310 -2.345 20.728 1.00 36.00 94 ASP A CA 1
ATOM 745 C C . ASP A 1 94 ? 16.298 -3.487 20.761 1.00 36.00 94 ASP A C 1
ATOM 747 O O . ASP A 1 94 ? 15.239 -3.466 20.126 1.00 36.00 94 ASP A O 1
ATOM 751 N N . GLN A 1 95 ? 16.697 -4.529 21.479 1.00 35.50 95 GLN A N 1
ATOM 752 C CA . GLN A 1 95 ? 15.978 -5.775 21.644 1.00 35.50 95 GLN A CA 1
ATOM 753 C C . GLN A 1 95 ? 14.605 -5.527 22.277 1.00 35.50 95 GLN A C 1
ATOM 755 O O . GLN A 1 95 ? 14.477 -4.932 23.341 1.00 35.50 95 GLN A O 1
ATOM 760 N N . SER A 1 96 ? 13.580 -6.046 21.603 1.00 41.94 96 SER A N 1
ATOM 761 C CA . SER A 1 96 ? 12.411 -6.700 22.197 1.00 41.94 96 SER A CA 1
ATOM 762 C C . SER A 1 96 ? 12.093 -6.364 23.663 1.00 41.94 96 SER A C 1
ATOM 764 O O . SER A 1 96 ? 12.499 -7.070 24.582 1.00 41.94 96 SER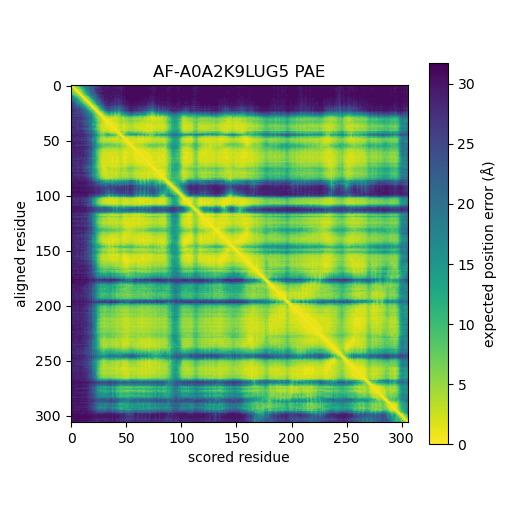 A O 1
ATOM 766 N N . THR A 1 97 ? 11.191 -5.411 23.857 1.00 36.59 97 THR A N 1
ATOM 767 C CA . THR A 1 97 ? 10.096 -5.589 24.820 1.00 36.59 97 THR A CA 1
ATOM 768 C C . THR A 1 97 ? 8.793 -5.616 24.028 1.00 36.59 97 THR A C 1
ATOM 770 O O . THR A 1 97 ? 8.074 -4.632 23.891 1.00 36.59 97 THR A O 1
ATOM 773 N N . ARG A 1 98 ? 8.527 -6.776 23.413 1.00 44.09 98 ARG A N 1
ATOM 774 C CA . ARG A 1 98 ? 7.171 -7.166 23.020 1.00 44.09 98 ARG A CA 1
ATOM 775 C C . ARG A 1 98 ? 6.470 -7.619 24.298 1.00 44.09 98 ARG A C 1
ATOM 777 O O . ARG A 1 98 ? 6.514 -8.800 24.597 1.00 44.09 98 ARG A O 1
ATOM 784 N N . ASP A 1 99 ? 5.873 -6.697 25.039 1.00 38.59 99 ASP A N 1
ATOM 785 C CA . ASP A 1 99 ? 4.875 -7.049 26.050 1.00 38.59 99 ASP A CA 1
ATOM 786 C C . ASP A 1 99 ? 3.792 -5.966 26.111 1.00 38.59 99 ASP A C 1
ATOM 788 O O . ASP A 1 99 ? 4.072 -4.787 26.330 1.00 38.59 99 ASP A O 1
ATOM 792 N N . GLY A 1 100 ? 2.548 -6.397 25.876 1.00 48.69 100 GLY A N 1
ATOM 793 C CA . GLY A 1 100 ? 1.324 -5.598 25.936 1.00 48.69 100 GLY A CA 1
ATOM 794 C C . GLY A 1 100 ? 0.864 -5.050 24.585 1.00 48.69 100 GLY A C 1
ATOM 795 O O . GLY A 1 100 ? 1.365 -4.032 24.108 1.00 48.69 100 GLY A O 1
ATOM 796 N N . GLU A 1 101 ? -0.155 -5.672 23.982 1.00 55.28 101 GLU A N 1
ATOM 797 C CA . GLU A 1 101 ? -0.978 -4.989 22.979 1.00 55.28 101 GLU A CA 1
ATOM 798 C C . GLU A 1 101 ? -1.577 -3.731 23.617 1.00 55.28 101 GLU A C 1
ATOM 800 O O . GLU A 1 101 ? -2.517 -3.790 24.407 1.00 55.28 101 GLU A O 1
ATOM 805 N N . LYS A 1 102 ? -0.998 -2.570 23.305 1.00 77.62 102 LYS A N 1
ATOM 806 C CA . LYS A 1 102 ? -1.462 -1.290 23.847 1.00 77.62 102 LYS A CA 1
ATOM 807 C C . LYS A 1 102 ? -2.829 -0.890 23.297 1.00 77.62 102 LYS A C 1
ATOM 809 O O . LYS A 1 102 ? -3.534 -0.144 23.964 1.00 77.62 102 LYS A O 1
ATOM 814 N N . ILE A 1 103 ? -3.208 -1.382 22.115 1.00 88.19 103 ILE A N 1
ATOM 815 C CA . ILE A 1 103 ? -4.484 -1.103 21.452 1.00 88.19 103 ILE A CA 1
ATOM 816 C C . ILE A 1 103 ? -5.155 -2.407 21.022 1.00 88.19 103 ILE A C 1
ATOM 818 O O . ILE A 1 103 ? -4.495 -3.280 20.467 1.00 88.19 103 ILE A O 1
ATOM 822 N N . ILE A 1 104 ? -6.462 -2.510 21.259 1.00 90.69 104 ILE A N 1
ATOM 823 C CA . ILE A 1 104 ? -7.301 -3.649 20.866 1.00 90.69 104 ILE A CA 1
ATOM 824 C C . ILE A 1 104 ? -8.415 -3.140 19.955 1.00 90.69 104 ILE A C 1
ATOM 826 O O . ILE A 1 104 ? -9.036 -2.116 20.261 1.00 90.69 104 ILE A O 1
ATOM 830 N N . PHE A 1 105 ? -8.688 -3.870 18.873 1.00 93.56 105 PHE A N 1
ATOM 831 C CA . PHE A 1 105 ? -9.726 -3.542 17.900 1.00 93.56 105 PHE A CA 1
ATOM 832 C C . PHE A 1 105 ? -10.941 -4.466 18.013 1.00 93.56 105 PHE A C 1
ATOM 834 O O . PHE A 1 105 ? -10.833 -5.656 18.293 1.00 93.56 105 PHE A O 1
ATOM 841 N N . GLU A 1 106 ? -12.122 -3.910 17.756 1.00 94.75 106 GLU A N 1
ATOM 842 C CA . GLU A 1 106 ? -13.345 -4.675 17.532 1.00 94.75 106 GLU A CA 1
ATOM 843 C C . GLU A 1 106 ? -13.971 -4.291 16.198 1.00 94.75 106 GLU A C 1
ATOM 845 O O . GLU A 1 106 ? -14.080 -3.104 15.890 1.00 94.75 106 GLU A O 1
ATOM 850 N N . TYR A 1 107 ? -14.443 -5.281 15.443 1.00 95.56 107 TYR A N 1
ATOM 851 C CA . TYR A 1 107 ? -14.935 -5.094 14.079 1.00 95.56 107 TYR A CA 1
ATOM 852 C C . TYR A 1 107 ? -16.450 -5.268 13.979 1.00 95.56 107 TYR A C 1
ATOM 854 O O . TYR A 1 107 ? -17.064 -6.049 14.706 1.00 95.56 107 TYR A O 1
ATOM 862 N N . TYR A 1 108 ? -17.059 -4.532 13.053 1.00 94.56 108 TYR A N 1
ATOM 863 C CA . TYR A 1 108 ? -18.501 -4.458 12.847 1.00 94.56 108 TYR A CA 1
ATOM 864 C C . TYR A 1 108 ? -18.816 -4.371 11.349 1.00 94.56 108 TYR A C 1
ATOM 866 O O . TYR A 1 108 ? -18.116 -3.686 10.600 1.00 94.56 108 TYR A O 1
ATOM 874 N N . SER A 1 109 ? -19.887 -5.030 10.903 1.00 92.25 109 SER A N 1
ATOM 875 C CA . SER A 1 109 ? -20.305 -5.015 9.490 1.00 92.25 109 SER A CA 1
ATOM 876 C C . SER A 1 109 ? -21.117 -3.776 9.095 1.00 92.25 109 SER A C 1
ATOM 878 O O . SER A 1 109 ? -21.280 -3.489 7.912 1.00 92.25 109 SER A O 1
ATOM 880 N N . SER A 1 110 ? -21.625 -3.018 10.069 1.00 86.00 110 SER A N 1
ATOM 881 C CA . SER A 1 110 ? -22.470 -1.844 9.845 1.00 86.00 110 SER A CA 1
ATOM 882 C C . SER A 1 110 ? -22.137 -0.702 10.809 1.00 86.00 110 SER A C 1
ATOM 884 O O . SER A 1 110 ? -21.605 -0.903 11.905 1.00 86.00 110 SER A O 1
ATOM 886 N N . GLN A 1 111 ? -22.456 0.525 10.391 1.00 79.94 111 GLN A N 1
ATOM 887 C CA . GLN A 1 111 ? -22.280 1.723 11.210 1.00 79.94 111 GLN A CA 1
ATOM 888 C C . GLN A 1 111 ? -23.228 1.696 12.421 1.00 79.94 111 GLN A C 1
ATOM 890 O O . GLN A 1 111 ? -24.388 1.297 12.307 1.00 79.94 111 GLN A O 1
ATOM 895 N N . SER A 1 112 ? -22.759 2.151 13.588 1.00 67.88 112 SER A N 1
ATOM 896 C CA . SER A 1 112 ? -23.579 2.198 14.805 1.00 67.88 112 SER A CA 1
ATOM 897 C C . SER A 1 112 ? -24.810 3.092 14.619 1.00 67.88 112 SER A C 1
ATOM 899 O O . SER A 1 112 ? -24.666 4.269 14.286 1.00 67.88 112 SER A O 1
ATOM 901 N N . GLY A 1 113 ? -25.998 2.544 14.885 1.00 54.59 113 GLY A N 1
ATOM 902 C CA . GLY A 1 113 ? -27.261 3.281 14.836 1.00 54.59 113 GLY A CA 1
ATOM 903 C C . GLY A 1 113 ? -28.462 2.453 15.285 1.00 54.59 113 GLY A C 1
ATOM 904 O O . GLY A 1 113 ? -29.211 2.921 16.133 1.00 54.59 113 GLY A O 1
ATOM 905 N N . GLN A 1 114 ? -28.628 1.217 14.789 1.00 48.62 114 GLN A N 1
ATOM 906 C CA . GLN A 1 114 ? -29.784 0.378 15.174 1.00 48.62 114 GLN A CA 1
ATOM 907 C C . GLN A 1 114 ? -29.529 -1.142 15.255 1.00 48.62 114 GLN A C 1
ATOM 909 O O . GLN A 1 114 ? -30.261 -1.822 15.962 1.00 48.62 114 GLN A O 1
ATOM 914 N N . ALA A 1 115 ? -28.475 -1.680 14.633 1.00 54.69 115 ALA A N 1
ATOM 915 C CA . ALA A 1 115 ? -27.979 -3.041 14.869 1.00 54.69 115 ALA A CA 1
ATOM 916 C C . ALA A 1 115 ? -26.561 -3.145 14.292 1.00 54.69 115 ALA A C 1
ATOM 918 O O . ALA A 1 115 ? -26.375 -3.488 13.126 1.00 54.69 115 ALA A O 1
ATOM 919 N N . SER A 1 116 ? -25.551 -2.758 15.074 1.00 69.00 116 SER A N 1
ATOM 920 C CA . SER A 1 116 ? -24.160 -3.002 14.691 1.00 69.00 116 SER A CA 1
ATOM 921 C C . SER A 1 116 ? -23.855 -4.476 14.928 1.00 69.00 116 SER A C 1
ATOM 923 O O . SER A 1 116 ? -23.692 -4.893 16.076 1.00 69.00 116 SER A O 1
ATOM 925 N N . THR A 1 117 ? -23.808 -5.273 13.865 1.00 87.06 117 THR A N 1
ATOM 926 C CA . THR A 1 117 ? -23.451 -6.689 13.980 1.00 87.06 117 THR A CA 1
ATOM 927 C C . THR A 1 117 ? -21.945 -6.788 14.173 1.00 87.06 117 THR A C 1
ATOM 929 O O . THR A 1 117 ? -21.172 -6.458 13.270 1.00 87.06 117 THR A O 1
ATOM 932 N N . LYS A 1 118 ? -21.532 -7.201 15.377 1.00 92.12 118 LYS A N 1
ATOM 933 C CA . LYS A 1 118 ? -20.129 -7.480 15.685 1.00 92.12 118 LYS A CA 1
ATOM 934 C C . LYS A 1 118 ? -19.644 -8.628 14.802 1.00 92.12 118 LYS A C 1
ATOM 936 O O . LYS A 1 118 ? -20.326 -9.644 14.665 1.00 92.12 118 LYS A O 1
ATOM 941 N N . ILE A 1 119 ? -18.474 -8.451 14.210 1.00 94.25 119 ILE A N 1
ATOM 942 C CA . ILE A 1 119 ? -17.759 -9.489 13.479 1.00 94.25 119 ILE A CA 1
ATOM 943 C C . ILE A 1 119 ? -16.904 -10.228 14.511 1.00 94.25 119 ILE A C 1
ATOM 945 O O . ILE A 1 119 ? -15.953 -9.661 15.044 1.00 94.25 119 ILE A O 1
ATOM 949 N N . ASN A 1 120 ? -17.289 -11.464 14.839 1.00 92.44 120 ASN A N 1
ATOM 950 C CA . ASN A 1 120 ? -16.570 -12.277 15.827 1.00 92.44 120 ASN A CA 1
ATOM 951 C C . ASN A 1 120 ? -15.277 -12.867 15.255 1.00 92.44 120 ASN A C 1
ATOM 953 O O . ASN A 1 120 ? -14.285 -12.940 15.971 1.00 92.44 120 ASN A O 1
ATOM 957 N N . ASP A 1 121 ? -15.298 -13.246 13.976 1.00 93.38 121 ASP A N 1
ATOM 958 C CA . ASP A 1 121 ? -14.126 -13.694 13.229 1.00 93.38 121 ASP A CA 1
ATOM 959 C C . ASP A 1 121 ? -13.971 -12.820 11.980 1.00 93.38 121 ASP A C 1
ATOM 961 O O . ASP A 1 121 ? -14.797 -12.852 11.061 1.00 93.38 121 ASP A O 1
ATOM 965 N N . LEU A 1 122 ? -12.941 -11.971 11.986 1.00 93.69 122 LEU A N 1
ATOM 966 C CA . LEU A 1 122 ? -12.668 -11.057 10.881 1.00 93.69 122 LEU A CA 1
ATOM 967 C C . LEU A 1 122 ? -12.193 -11.806 9.631 1.00 93.69 122 LEU A C 1
ATOM 969 O O . LEU A 1 122 ? -12.550 -11.402 8.525 1.00 93.69 122 LEU A O 1
ATOM 973 N N . SER A 1 123 ? -11.423 -12.883 9.796 1.00 94.00 123 SER A N 1
ATOM 974 C CA . SER A 1 123 ? -10.871 -13.652 8.680 1.00 94.00 123 SER A CA 1
ATOM 975 C C . SER A 1 123 ? -11.993 -14.333 7.906 1.00 94.00 123 SER A C 1
ATOM 977 O O . SER A 1 123 ? -12.133 -14.130 6.696 1.00 94.00 123 SER A O 1
ATOM 979 N N . ASP A 1 124 ? -12.872 -15.039 8.617 1.00 94.12 124 ASP A N 1
ATOM 980 C CA . ASP A 1 124 ? -14.021 -15.723 8.022 1.00 94.12 124 ASP A CA 1
ATOM 981 C C . ASP A 1 124 ? -14.982 -14.733 7.358 1.00 94.12 124 ASP A C 1
ATOM 983 O O . ASP A 1 124 ? -15.474 -14.964 6.245 1.00 94.12 124 ASP A O 1
ATOM 987 N N . TYR A 1 125 ? -15.231 -13.593 8.011 1.00 94.69 125 TYR A N 1
ATOM 988 C CA . TYR A 1 125 ? -16.089 -12.550 7.459 1.00 94.69 125 TYR A CA 1
ATOM 989 C C . TYR A 1 125 ? -15.522 -11.984 6.157 1.00 94.69 125 TYR A C 1
ATOM 991 O O . TYR A 1 125 ? -16.248 -11.891 5.164 1.00 94.69 125 TYR A O 1
ATOM 999 N N . LEU A 1 126 ? -14.245 -11.597 6.139 1.00 94.56 126 LEU A N 1
ATOM 1000 C CA . LEU A 1 126 ? -13.618 -11.027 4.951 1.00 94.56 126 LEU A CA 1
ATOM 1001 C C . LEU A 1 126 ? -13.539 -12.059 3.822 1.00 94.56 126 LEU A C 1
ATOM 1003 O O . LEU A 1 126 ? -13.914 -11.725 2.702 1.00 94.56 126 LEU A O 1
ATOM 1007 N N . THR A 1 127 ? -13.174 -13.308 4.116 1.00 92.50 127 THR A N 1
ATOM 1008 C CA . THR A 1 127 ? -13.142 -14.410 3.136 1.00 92.50 127 THR A CA 1
ATOM 1009 C C . THR A 1 127 ? -14.516 -14.653 2.504 1.00 92.50 127 THR A C 1
ATOM 1011 O O . THR A 1 127 ? -14.626 -14.879 1.302 1.00 92.50 127 THR A O 1
ATOM 1014 N N . SER A 1 128 ? -15.591 -14.553 3.291 1.00 92.31 128 SER A N 1
ATOM 1015 C CA . SER A 1 128 ? -16.963 -14.753 2.801 1.00 92.31 128 SER A CA 1
ATOM 1016 C C . SER A 1 128 ? -17.491 -13.576 1.970 1.00 92.31 128 SER A C 1
ATOM 1018 O O . SER A 1 128 ? -18.321 -13.763 1.079 1.00 92.31 128 SER A O 1
ATOM 1020 N N . ASN A 1 129 ? -17.043 -12.352 2.267 1.00 93.06 129 ASN A N 1
ATOM 1021 C CA . ASN A 1 129 ? -17.555 -11.130 1.640 1.00 93.06 129 ASN A CA 1
ATOM 1022 C C . ASN A 1 129 ? -16.699 -10.632 0.468 1.00 93.06 129 ASN A C 1
ATOM 1024 O O . ASN A 1 129 ? -17.206 -9.876 -0.363 1.00 93.06 129 ASN A O 1
ATOM 1028 N N . LEU A 1 130 ? -15.432 -11.041 0.388 1.00 92.88 130 LEU A N 1
ATOM 1029 C CA . LEU A 1 130 ? -14.500 -10.650 -0.664 1.00 92.88 130 LEU A CA 1
ATOM 1030 C C . LEU A 1 130 ? -14.292 -11.792 -1.657 1.00 92.88 130 LEU A C 1
ATOM 1032 O O . LEU A 1 130 ? -13.854 -12.881 -1.305 1.00 92.88 130 LEU A O 1
ATOM 1036 N N . ASN A 1 131 ? -14.590 -11.533 -2.926 1.00 87.31 131 ASN A N 1
ATOM 1037 C CA . ASN A 1 131 ? -14.364 -12.470 -4.026 1.00 87.31 131 ASN A CA 1
ATOM 1038 C C . ASN A 1 131 ? -14.222 -11.703 -5.348 1.00 87.31 131 ASN A C 1
ATOM 1040 O O . ASN A 1 131 ? -14.364 -10.484 -5.378 1.00 87.31 131 ASN A O 1
ATOM 1044 N N . GLU A 1 132 ? -13.982 -12.404 -6.458 1.00 81.31 132 GLU A N 1
ATOM 1045 C CA . GLU A 1 132 ? -13.812 -11.774 -7.779 1.00 81.31 132 GLU A CA 1
ATOM 1046 C C . GLU A 1 132 ? -14.991 -10.877 -8.193 1.00 81.31 132 GLU A C 1
ATOM 1048 O O . GLU A 1 132 ? -14.797 -9.878 -8.881 1.00 81.31 132 GLU A O 1
ATOM 1053 N N . LYS A 1 133 ? -16.217 -11.198 -7.757 1.00 85.88 133 LYS A N 1
ATOM 1054 C CA . LYS A 1 133 ? -17.416 -10.393 -8.045 1.00 85.88 133 LYS A CA 1
ATOM 1055 C C . LYS A 1 133 ? -17.583 -9.225 -7.074 1.00 85.88 133 LYS A C 1
ATOM 1057 O O . LYS A 1 133 ? -18.133 -8.198 -7.458 1.00 85.88 133 LYS A O 1
ATOM 1062 N N . ASN A 1 134 ? -17.092 -9.377 -5.846 1.00 89.81 134 ASN A N 1
ATOM 1063 C CA . ASN A 1 134 ? -17.133 -8.382 -4.779 1.00 89.81 134 ASN A CA 1
ATOM 1064 C C . ASN A 1 134 ? -15.704 -8.072 -4.297 1.00 89.81 134 ASN A C 1
ATOM 1066 O O . ASN A 1 134 ? -15.309 -8.505 -3.213 1.00 89.81 134 ASN A O 1
ATOM 1070 N N . PRO A 1 135 ? -14.902 -7.326 -5.079 1.00 90.12 135 PRO A N 1
ATOM 1071 C CA . PRO A 1 135 ? -13.488 -7.096 -4.778 1.00 90.12 135 PRO A CA 1
ATOM 1072 C C . PRO A 1 135 ? -13.264 -6.048 -3.680 1.00 90.12 135 PRO A C 1
ATOM 1074 O O . PRO A 1 135 ? -12.125 -5.678 -3.389 1.00 90.12 135 PRO A O 1
ATOM 1077 N N . ALA A 1 136 ? -14.332 -5.502 -3.101 1.00 94.00 136 ALA A N 1
ATOM 1078 C CA . ALA A 1 136 ? -14.261 -4.515 -2.041 1.00 94.00 136 ALA A CA 1
ATOM 1079 C C . ALA A 1 136 ? -15.453 -4.636 -1.093 1.00 94.00 136 ALA A C 1
ATOM 1081 O O . ALA A 1 136 ? -16.575 -4.925 -1.507 1.00 94.00 136 ALA A O 1
ATOM 1082 N N . THR A 1 137 ? -15.204 -4.355 0.180 1.00 94.88 137 THR A N 1
ATOM 1083 C CA . THR A 1 137 ? -16.217 -4.257 1.227 1.00 94.88 137 THR A CA 1
ATOM 1084 C C . THR A 1 137 ? -15.878 -3.114 2.179 1.00 94.88 137 THR A C 1
ATOM 1086 O O . THR A 1 137 ? -14.750 -2.618 2.228 1.00 94.88 137 THR A O 1
ATOM 1089 N N . THR A 1 138 ? -16.867 -2.659 2.937 1.00 94.44 138 THR A N 1
ATOM 1090 C CA . THR A 1 138 ? -16.667 -1.703 4.025 1.00 94.44 138 THR A CA 1
ATOM 1091 C C . THR A 1 138 ? -16.925 -2.421 5.336 1.00 94.44 138 THR A C 1
ATOM 1093 O O . THR A 1 138 ? -17.971 -3.041 5.510 1.00 94.44 138 THR A O 1
ATOM 1096 N N . ILE A 1 139 ? -15.992 -2.278 6.269 1.00 95.31 139 ILE A N 1
ATOM 1097 C CA . ILE A 1 139 ? -16.192 -2.646 7.667 1.00 95.31 139 ILE A CA 1
ATOM 1098 C C . ILE A 1 139 ? -16.066 -1.402 8.539 1.00 95.31 139 ILE A C 1
ATOM 1100 O O . ILE A 1 139 ? -15.685 -0.318 8.089 1.00 95.31 139 ILE A O 1
ATOM 1104 N N . TYR A 1 140 ? -16.391 -1.563 9.810 1.00 94.56 140 TYR A N 1
ATOM 1105 C CA . TYR A 1 140 ? -16.217 -0.534 10.813 1.00 94.56 140 TYR A CA 1
ATOM 1106 C C . TYR A 1 140 ? -15.431 -1.111 11.976 1.00 94.56 140 TYR A C 1
ATOM 1108 O O . TYR A 1 140 ? -15.621 -2.273 12.326 1.00 94.56 140 TYR A O 1
ATOM 1116 N N . PHE A 1 141 ? -14.570 -0.309 12.592 1.00 94.44 141 PHE A N 1
ATOM 1117 C CA . PHE A 1 141 ? -13.845 -0.723 13.785 1.00 94.44 141 PHE A CA 1
ATOM 1118 C C . PHE A 1 141 ? -14.085 0.235 14.948 1.00 94.44 141 PHE A C 1
ATOM 1120 O O . PHE A 1 141 ? -14.313 1.435 14.772 1.00 94.44 141 PHE A O 1
ATOM 1127 N N . LYS A 1 142 ? -14.033 -0.317 16.152 1.00 94.19 142 LYS A N 1
ATOM 1128 C CA . LYS A 1 142 ? -13.837 0.412 17.400 1.00 94.19 142 LYS A CA 1
ATOM 1129 C C . LYS A 1 142 ? -12.502 0.004 17.999 1.00 94.19 142 LYS A C 1
ATOM 1131 O O . LYS A 1 142 ? -11.966 -1.045 17.652 1.00 94.19 142 LYS A O 1
ATOM 1136 N N . TYR A 1 143 ? -11.970 0.830 18.885 1.00 93.62 143 TYR A N 1
ATOM 1137 C CA . TYR A 1 143 ? -10.701 0.572 19.551 1.00 93.62 143 TYR A CA 1
ATOM 1138 C C . TYR A 1 143 ? -10.766 0.932 21.033 1.00 93.62 143 TYR A C 1
ATOM 1140 O O . TYR A 1 143 ? -11.561 1.783 21.439 1.00 93.62 143 TYR A O 1
ATOM 1148 N N . LYS A 1 144 ? -9.906 0.295 21.827 1.00 91.38 144 LYS A N 1
ATOM 1149 C CA . LYS A 1 144 ? -9.587 0.673 23.210 1.00 91.38 144 LYS A CA 1
ATOM 1150 C C . LYS A 1 144 ? -8.077 0.634 23.421 1.00 91.38 144 LYS A C 1
ATOM 1152 O O . LYS A 1 144 ? -7.406 -0.182 22.789 1.00 91.38 144 LYS A O 1
ATOM 1157 N N . ILE A 1 145 ? -7.561 1.502 24.288 1.00 88.00 145 ILE A N 1
ATOM 1158 C CA . ILE A 1 145 ? -6.139 1.559 24.643 1.00 88.00 145 ILE A CA 1
ATOM 1159 C C . ILE A 1 145 ? -5.997 1.199 26.124 1.00 88.00 145 ILE A C 1
ATOM 1161 O O . ILE A 1 145 ? -6.641 1.810 26.972 1.00 88.00 145 ILE A O 1
ATOM 1165 N N . GLY A 1 146 ? -5.193 0.182 26.440 1.00 82.88 146 GLY A N 1
ATOM 1166 C CA . GLY A 1 146 ? -5.093 -0.355 27.801 1.00 82.88 146 GLY A CA 1
ATOM 1167 C C . GLY A 1 146 ? -6.447 -0.824 28.361 1.00 82.88 146 GLY A C 1
ATOM 1168 O O . GLY A 1 146 ? -7.168 -1.587 27.716 1.00 82.88 146 GLY A O 1
ATOM 1169 N N . GLU A 1 147 ? -6.791 -0.361 29.565 1.00 82.12 147 GLU A N 1
ATOM 1170 C CA . GLU A 1 147 ? -8.046 -0.701 30.261 1.00 82.12 147 GLU A CA 1
ATOM 1171 C C . GLU A 1 147 ? -9.209 0.264 29.955 1.00 82.12 147 GLU A C 1
ATOM 1173 O O . GLU A 1 147 ? -10.279 0.166 30.557 1.00 82.12 147 GLU A O 1
ATOM 1178 N N . GLU A 1 148 ? -9.029 1.203 29.023 1.00 85.00 148 GLU A N 1
ATOM 1179 C CA . GLU A 1 148 ? -10.071 2.167 28.672 1.00 85.00 148 GLU A CA 1
ATOM 1180 C C . GLU A 1 148 ? -11.296 1.504 28.015 1.00 85.00 148 GLU A C 1
ATOM 1182 O O . GLU A 1 148 ? -11.242 0.415 27.432 1.00 85.00 148 GLU A O 1
ATOM 1187 N N . ALA A 1 149 ? -12.436 2.197 28.082 1.00 87.88 149 ALA A N 1
ATOM 1188 C CA . ALA A 1 149 ? -13.625 1.804 27.340 1.00 87.88 149 ALA A CA 1
ATOM 1189 C C . ALA A 1 149 ? -13.401 1.947 25.824 1.00 87.88 149 ALA A C 1
ATOM 1191 O O . ALA A 1 149 ? -12.623 2.787 25.369 1.00 87.88 149 ALA A O 1
ATOM 1192 N N . LEU A 1 150 ? -14.137 1.156 25.034 1.00 90.62 150 LEU A N 1
ATOM 1193 C CA . LEU A 1 150 ? -14.167 1.326 23.580 1.00 90.62 150 LEU A CA 1
ATOM 1194 C C . LEU A 1 150 ? -14.565 2.756 23.214 1.00 90.62 150 LEU A C 1
ATOM 1196 O O . LEU A 1 150 ? -15.463 3.348 23.821 1.00 90.62 150 LEU A O 1
ATOM 1200 N N . ASN A 1 151 ? -13.945 3.276 22.162 1.00 91.06 151 ASN A N 1
ATOM 1201 C CA . ASN A 1 151 ? -14.258 4.596 21.648 1.00 91.06 151 ASN A CA 1
ATOM 1202 C C . ASN A 1 151 ? -15.743 4.716 21.227 1.00 91.06 151 ASN A C 1
ATOM 1204 O O . ASN A 1 151 ? -16.425 3.745 20.869 1.00 91.06 151 ASN A O 1
ATOM 1208 N N . GLY A 1 152 ? -16.260 5.946 21.265 1.00 84.62 152 GLY A N 1
ATOM 1209 C CA . GLY A 1 152 ? -17.700 6.194 21.158 1.00 84.62 152 GLY A CA 1
ATOM 1210 C C . GLY A 1 152 ? -18.303 5.829 19.798 1.00 84.62 152 GLY A C 1
ATOM 1211 O O . GLY A 1 152 ? -19.424 5.323 19.736 1.00 84.62 152 GLY A O 1
ATOM 1212 N N . SER A 1 153 ? -17.565 6.037 18.702 1.00 87.12 153 SER A N 1
ATOM 1213 C CA . SER A 1 153 ? -18.067 5.848 17.333 1.00 87.12 153 SER A CA 1
ATOM 1214 C C . SER A 1 153 ? -17.344 4.742 16.572 1.00 87.12 153 SER A C 1
ATOM 1216 O O . SER A 1 153 ? -16.118 4.687 16.576 1.00 87.12 153 SER A O 1
ATOM 1218 N N . ALA A 1 154 ? -18.086 3.935 15.816 1.00 90.31 154 ALA A N 1
ATOM 1219 C CA . ALA A 1 154 ? -17.479 3.004 14.871 1.00 90.31 154 ALA A CA 1
ATOM 1220 C C . ALA A 1 154 ? -16.861 3.771 13.681 1.00 90.31 154 ALA A C 1
ATOM 1222 O O . ALA A 1 154 ? -17.538 4.574 13.033 1.00 90.31 154 ALA A O 1
ATOM 1223 N N . LEU A 1 155 ? -15.577 3.544 13.414 1.00 91.88 155 LEU A N 1
ATOM 1224 C CA . LEU A 1 155 ? -14.793 4.212 12.377 1.00 91.88 155 LEU A CA 1
ATOM 1225 C C . LEU A 1 155 ? -14.812 3.390 11.086 1.00 91.88 155 LEU A C 1
ATOM 1227 O O . LEU A 1 155 ? -14.548 2.192 11.109 1.00 91.88 155 LEU A O 1
ATOM 1231 N N . LYS A 1 156 ? -15.145 4.027 9.958 1.00 93.31 156 LYS A N 1
ATOM 1232 C CA . LYS A 1 156 ? -15.265 3.363 8.650 1.00 93.31 156 LYS A CA 1
ATOM 1233 C C . LYS A 1 156 ? -13.894 2.954 8.103 1.00 93.31 156 LYS A C 1
ATOM 1235 O O . LYS A 1 156 ? -13.010 3.801 8.009 1.00 93.31 156 LYS A O 1
ATOM 1240 N N . LEU A 1 157 ? -13.767 1.719 7.629 1.00 94.88 157 LEU A N 1
ATOM 1241 C CA . LEU A 1 157 ? -12.578 1.177 6.975 1.00 94.88 157 LEU A CA 1
ATOM 1242 C C . LEU A 1 157 ? -12.977 0.459 5.680 1.00 94.88 157 LEU A C 1
ATOM 1244 O O . LEU A 1 157 ? -13.879 -0.378 5.677 1.00 94.88 157 LEU A O 1
ATOM 1248 N N . ASN A 1 158 ? -12.317 0.784 4.571 1.00 94.88 158 ASN A N 1
ATOM 1249 C CA . ASN A 1 158 ? -12.513 0.060 3.318 1.00 94.88 158 ASN A CA 1
ATOM 1250 C C . ASN A 1 158 ? -11.520 -1.104 3.242 1.00 94.88 158 ASN A C 1
ATOM 1252 O O . ASN A 1 158 ? -10.354 -0.959 3.609 1.00 94.88 158 ASN A O 1
ATOM 1256 N N . VAL A 1 159 ? -11.967 -2.245 2.733 1.00 96.00 159 VAL A N 1
ATOM 1257 C CA . VAL A 1 159 ? -11.128 -3.425 2.510 1.00 96.00 159 VAL A CA 1
ATOM 1258 C C . VAL A 1 159 ? -11.326 -3.891 1.077 1.00 96.00 159 VAL A C 1
ATOM 1260 O O . VAL A 1 159 ? -12.441 -3.847 0.561 1.00 96.00 159 VAL A O 1
ATOM 1263 N N . THR A 1 160 ? -10.257 -4.304 0.409 1.00 95.38 160 THR A N 1
ATOM 1264 C CA . THR A 1 160 ? -10.297 -4.708 -1.000 1.00 95.38 160 THR A CA 1
ATOM 1265 C C . THR A 1 160 ? -9.328 -5.841 -1.298 1.00 95.38 160 THR A C 1
ATOM 1267 O O . THR A 1 160 ? -8.329 -6.007 -0.606 1.00 95.38 160 THR A O 1
ATOM 1270 N N . THR A 1 161 ? -9.628 -6.609 -2.343 1.00 92.38 161 THR A N 1
ATOM 1271 C CA . THR A 1 161 ? -8.759 -7.654 -2.897 1.00 92.38 161 THR A CA 1
ATOM 1272 C C . THR A 1 161 ? -7.811 -7.132 -3.973 1.00 92.38 161 THR A C 1
ATOM 1274 O O . THR A 1 161 ? -7.036 -7.906 -4.523 1.00 92.38 161 THR A O 1
ATOM 1277 N N . SER A 1 162 ? -7.895 -5.845 -4.335 1.00 91.38 162 SER A N 1
ATOM 1278 C CA . SER A 1 162 ? -6.981 -5.254 -5.317 1.00 91.38 162 SER A CA 1
ATOM 1279 C C . SER A 1 162 ? -5.580 -5.188 -4.704 1.00 91.38 162 SER A C 1
ATOM 1281 O O . SER A 1 162 ? -5.413 -4.476 -3.713 1.00 91.38 162 SER A O 1
ATOM 1283 N N . PRO A 1 163 ? -4.582 -5.896 -5.256 1.00 88.81 163 PRO A N 1
ATOM 1284 C CA . PRO A 1 163 ? -3.296 -6.044 -4.596 1.00 88.81 163 PRO A CA 1
ATOM 1285 C C . PRO A 1 163 ? -2.506 -4.731 -4.558 1.00 88.81 163 PRO A C 1
ATOM 1287 O O . PRO A 1 163 ? -2.613 -3.868 -5.436 1.00 88.81 163 PRO A O 1
ATOM 1290 N N . LYS A 1 164 ? -1.659 -4.596 -3.537 1.00 90.44 164 LYS A N 1
ATOM 1291 C CA . LYS A 1 164 ? -0.583 -3.598 -3.488 1.00 90.44 164 LYS A CA 1
ATOM 1292 C C . LYS A 1 164 ? 0.616 -4.097 -4.301 1.00 90.44 164 LYS A C 1
ATOM 1294 O O . LYS A 1 164 ? 0.804 -5.300 -4.467 1.00 90.44 164 LYS A O 1
ATOM 1299 N N . MET A 1 165 ? 1.457 -3.182 -4.783 1.00 89.31 165 MET A N 1
ATOM 1300 C CA . MET A 1 165 ? 2.722 -3.562 -5.422 1.00 89.31 165 MET A CA 1
ATOM 1301 C C . MET A 1 165 ? 3.669 -4.201 -4.394 1.00 89.31 165 MET A C 1
ATOM 1303 O O . MET A 1 165 ? 4.102 -3.542 -3.450 1.00 89.31 165 MET A O 1
ATOM 1307 N N . ALA A 1 166 ? 4.026 -5.464 -4.610 1.00 82.00 166 ALA A N 1
ATOM 1308 C CA . ALA A 1 166 ? 4.962 -6.226 -3.789 1.00 82.00 166 ALA A CA 1
ATOM 1309 C C . ALA A 1 166 ? 5.823 -7.148 -4.670 1.00 82.00 166 ALA A C 1
ATOM 1311 O O . ALA A 1 166 ? 5.543 -7.338 -5.858 1.00 82.00 166 ALA A O 1
ATOM 1312 N N . LYS A 1 167 ? 6.877 -7.732 -4.087 1.00 72.75 167 LYS A N 1
ATOM 1313 C CA . LYS A 1 167 ? 7.715 -8.725 -4.773 1.00 72.75 167 LYS A CA 1
ATOM 1314 C C . LYS A 1 167 ? 6.835 -9.877 -5.271 1.00 72.75 167 LYS A C 1
ATOM 1316 O O . LYS A 1 167 ? 6.030 -10.413 -4.516 1.00 72.75 167 LYS A O 1
ATOM 1321 N N . GLY A 1 168 ? 6.969 -10.222 -6.551 1.00 71.69 168 GLY A N 1
ATOM 1322 C CA . GLY A 1 168 ? 6.222 -11.323 -7.158 1.00 71.69 168 GLY A CA 1
ATOM 1323 C C . GLY A 1 168 ? 4.717 -11.087 -7.329 1.00 71.69 168 GLY A C 1
ATOM 1324 O O . GLY A 1 168 ? 4.006 -12.058 -7.567 1.00 71.69 168 GLY A O 1
ATOM 1325 N N . VAL A 1 169 ? 4.215 -9.845 -7.261 1.00 78.50 169 VAL A N 1
ATOM 1326 C CA . VAL A 1 169 ? 2.771 -9.547 -7.407 1.00 78.50 169 VAL A CA 1
ATOM 1327 C C . VAL A 1 169 ? 2.161 -10.035 -8.732 1.00 78.50 169 VAL A C 1
ATOM 1329 O O . VAL A 1 169 ? 0.961 -10.268 -8.813 1.00 78.50 169 VAL A O 1
ATOM 1332 N N . PHE A 1 170 ? 2.987 -10.225 -9.763 1.00 74.38 170 PHE A N 1
ATOM 1333 C CA . PHE A 1 170 ? 2.572 -10.745 -11.068 1.00 74.38 170 PHE A CA 1
ATOM 1334 C C . PHE A 1 170 ? 2.959 -12.214 -11.298 1.00 74.38 170 PHE A C 1
ATOM 1336 O O . PHE A 1 170 ? 2.870 -12.701 -12.421 1.00 74.38 170 PHE A O 1
ATOM 1343 N N . SER A 1 171 ? 3.402 -12.939 -10.268 1.00 70.31 171 SER A N 1
ATOM 1344 C CA . SER A 1 171 ? 3.799 -14.344 -10.423 1.00 70.31 171 SER A CA 1
ATOM 1345 C C . SER A 1 171 ? 2.614 -15.177 -10.920 1.00 70.31 171 SER A C 1
ATOM 1347 O O . SER A 1 171 ? 1.550 -15.168 -10.307 1.00 70.31 171 SER A O 1
ATOM 1349 N N . GLY A 1 172 ? 2.795 -15.895 -12.031 1.00 63.31 172 GLY A N 1
ATOM 1350 C CA . GLY A 1 172 ? 1.740 -16.714 -12.642 1.00 63.31 172 GLY A CA 1
ATOM 1351 C C . GLY A 1 172 ? 0.755 -15.949 -13.533 1.00 63.31 172 GLY A C 1
ATOM 1352 O O . GLY A 1 172 ? -0.214 -16.536 -14.005 1.00 63.31 172 GLY A O 1
ATOM 1353 N N . VAL A 1 173 ? 0.990 -14.660 -13.788 1.00 70.12 173 VAL A N 1
ATOM 1354 C CA . VAL A 1 173 ? 0.242 -13.899 -14.792 1.00 70.12 173 VAL A CA 1
ATOM 1355 C C . VAL A 1 173 ? 0.764 -14.250 -16.186 1.00 70.12 173 VAL A C 1
ATOM 1357 O O . VAL A 1 173 ? 1.904 -13.940 -16.525 1.00 70.12 173 VAL A O 1
ATOM 1360 N N . GLU A 1 174 ? -0.079 -14.857 -17.019 1.00 66.88 174 GLU A N 1
ATOM 1361 C CA . GLU A 1 174 ? 0.246 -15.102 -18.425 1.00 66.88 174 GLU A CA 1
ATOM 1362 C C . GLU A 1 174 ? -0.136 -13.892 -19.282 1.00 66.88 174 GLU A C 1
ATOM 1364 O O . GLU A 1 174 ? -1.295 -13.479 -19.354 1.00 66.88 174 GLU A O 1
ATOM 1369 N N . LEU A 1 175 ? 0.855 -13.306 -19.948 1.00 67.88 175 LEU A N 1
ATOM 1370 C CA . LEU A 1 175 ? 0.649 -12.198 -20.869 1.00 67.88 175 LEU A CA 1
ATOM 1371 C C . LEU A 1 175 ? 0.354 -12.734 -22.275 1.00 67.88 175 LEU A C 1
ATOM 1373 O O . LEU A 1 175 ? 1.182 -13.398 -22.891 1.00 67.88 175 LEU A O 1
ATOM 1377 N N . SER A 1 176 ? -0.838 -12.430 -22.789 1.00 60.81 176 SER A N 1
ATOM 1378 C CA . SER A 1 176 ? -1.448 -13.161 -23.907 1.00 60.81 176 SER A CA 1
ATOM 1379 C C . SER A 1 176 ? -0.872 -12.901 -25.314 1.00 60.81 176 SER A C 1
ATOM 1381 O O . SER A 1 176 ? -1.403 -13.451 -26.279 1.00 60.81 176 SER A O 1
ATOM 1383 N N . LYS A 1 177 ? 0.170 -12.064 -25.501 1.00 58.28 177 LYS A N 1
ATOM 1384 C CA . LYS A 1 177 ? 0.574 -11.600 -26.850 1.00 58.28 177 LYS A CA 1
ATOM 1385 C C . LYS A 1 177 ? 2.072 -11.409 -27.093 1.00 58.28 177 LYS A C 1
ATOM 1387 O O . LYS A 1 177 ? 2.777 -10.757 -26.327 1.00 58.28 177 LYS A O 1
ATOM 1392 N N . GLU A 1 178 ? 2.490 -11.820 -28.293 1.00 53.72 178 GLU A N 1
ATOM 1393 C CA . GLU A 1 178 ? 3.834 -11.668 -28.878 1.00 53.72 178 GLU A CA 1
ATOM 1394 C C . GLU A 1 178 ? 4.271 -10.213 -29.145 1.00 53.72 178 GLU A C 1
ATOM 1396 O O . GLU A 1 178 ? 5.417 -9.980 -29.516 1.00 53.72 178 GLU A O 1
ATOM 1401 N N . THR A 1 179 ? 3.429 -9.195 -28.936 1.00 55.03 179 THR A N 1
ATOM 1402 C CA . THR A 1 179 ? 3.793 -7.786 -29.201 1.00 55.03 179 THR A CA 1
ATOM 1403 C C . THR A 1 179 ? 3.413 -6.828 -28.077 1.00 55.03 179 THR A C 1
ATOM 1405 O O . THR A 1 179 ? 2.917 -5.730 -28.336 1.00 55.03 179 THR A O 1
ATOM 1408 N N . LEU A 1 180 ? 3.655 -7.202 -26.821 1.00 61.94 180 LEU A N 1
ATOM 1409 C CA . LEU A 1 180 ? 3.601 -6.221 -25.742 1.00 61.94 180 LEU A CA 1
ATOM 1410 C C . LEU A 1 180 ? 4.705 -5.182 -25.898 1.00 61.94 180 LEU A C 1
ATOM 1412 O O . LEU A 1 180 ? 5.891 -5.502 -25.920 1.00 61.94 180 LEU A O 1
ATOM 1416 N N . ARG A 1 181 ? 4.298 -3.921 -26.039 1.00 67.50 181 ARG A N 1
ATOM 1417 C CA . ARG A 1 181 ? 5.205 -2.783 -26.157 1.00 67.50 181 ARG A CA 1
ATOM 1418 C C . ARG A 1 181 ? 4.768 -1.698 -25.199 1.00 67.50 181 ARG A C 1
ATOM 1420 O O . ARG A 1 181 ? 3.621 -1.257 -25.233 1.00 67.50 181 ARG A O 1
ATOM 1427 N N . VAL A 1 182 ? 5.715 -1.228 -24.397 1.00 72.06 182 VAL A N 1
ATOM 1428 C CA . VAL A 1 182 ? 5.528 -0.007 -23.620 1.00 72.06 182 VAL A CA 1
ATOM 1429 C C . VAL A 1 182 ? 5.332 1.143 -24.605 1.00 72.06 182 VAL A C 1
ATOM 1431 O O . VAL A 1 182 ? 6.153 1.341 -25.503 1.00 72.06 182 VAL A O 1
ATOM 1434 N N . SER A 1 183 ? 4.227 1.882 -24.468 1.00 76.69 183 SER A N 1
ATOM 1435 C CA . SER A 1 183 ? 3.947 3.007 -25.363 1.00 76.69 183 SER A CA 1
ATOM 1436 C C . SER A 1 183 ? 5.123 3.998 -25.355 1.00 76.69 183 SER A C 1
ATOM 1438 O O . SER A 1 183 ? 5.594 4.357 -24.269 1.00 76.69 183 SER A O 1
ATOM 1440 N N . PRO A 1 184 ? 5.588 4.481 -26.527 1.00 78.12 184 PRO A N 1
ATOM 1441 C CA . PRO A 1 184 ? 6.747 5.364 -26.618 1.00 78.12 184 PRO A CA 1
ATOM 1442 C C . PRO A 1 184 ? 6.662 6.593 -25.711 1.00 78.12 184 PRO A C 1
ATOM 1444 O O . PRO A 1 184 ? 7.682 7.004 -25.168 1.00 78.12 184 PRO A O 1
ATOM 1447 N N . ILE A 1 185 ? 5.457 7.117 -25.451 1.00 83.44 185 ILE A N 1
ATOM 1448 C CA . ILE A 1 185 ? 5.229 8.258 -24.547 1.00 83.44 185 ILE A CA 1
ATOM 1449 C C . ILE A 1 185 ? 5.778 8.039 -23.125 1.00 83.44 185 ILE A C 1
ATOM 1451 O O . ILE A 1 185 ? 6.128 8.999 -22.447 1.00 83.44 185 ILE A O 1
ATOM 1455 N N . TYR A 1 186 ? 5.887 6.787 -22.672 1.00 81.81 186 TYR A N 1
ATOM 1456 C CA . TYR A 1 186 ? 6.446 6.444 -21.361 1.00 81.81 186 TYR A CA 1
ATOM 1457 C C . TYR A 1 186 ? 7.965 6.236 -21.383 1.00 81.81 186 TYR A C 1
ATOM 1459 O O . TYR A 1 186 ? 8.584 6.198 -20.328 1.00 81.81 186 TYR A O 1
ATOM 1467 N N . SER A 1 187 ? 8.577 6.110 -22.564 1.00 80.94 187 SER A N 1
ATOM 1468 C CA . SER A 1 187 ? 10.017 5.842 -22.718 1.00 80.94 187 SER A CA 1
ATOM 1469 C C . SER A 1 187 ? 10.800 6.994 -23.357 1.00 80.94 187 SER A C 1
ATOM 1471 O O . SER A 1 187 ? 12.015 7.060 -23.199 1.00 80.94 187 SER A O 1
ATOM 1473 N N . ASN A 1 188 ? 10.128 7.909 -24.062 1.00 83.75 188 ASN A N 1
ATOM 1474 C CA . ASN A 1 188 ? 10.769 8.971 -24.839 1.00 83.75 188 ASN A CA 1
ATOM 1475 C C . ASN A 1 188 ? 11.595 9.919 -23.969 1.00 83.75 188 ASN A C 1
ATOM 1477 O O . ASN A 1 188 ? 12.728 10.226 -24.329 1.00 83.75 188 ASN A O 1
ATOM 1481 N N . ASP A 1 189 ? 11.072 10.335 -22.816 1.00 84.56 189 ASP A N 1
ATOM 1482 C CA . ASP A 1 189 ? 11.789 11.256 -21.929 1.00 84.56 189 ASP A CA 1
ATOM 1483 C C . ASP A 1 189 ? 13.068 10.615 -21.381 1.00 84.56 189 ASP A C 1
ATOM 1485 O O . ASP A 1 189 ? 14.122 11.250 -21.343 1.00 84.56 189 ASP A O 1
ATOM 1489 N N . LEU A 1 190 ? 13.017 9.319 -21.055 1.00 85.69 190 LEU A N 1
ATOM 1490 C CA . LEU A 1 190 ? 14.202 8.560 -20.666 1.00 85.69 190 LEU A CA 1
ATOM 1491 C C . LEU A 1 190 ? 15.192 8.428 -21.837 1.00 85.69 190 LEU A C 1
ATOM 1493 O O . LEU A 1 190 ? 16.376 8.686 -21.643 1.00 85.69 190 LEU A O 1
ATOM 1497 N N . LYS A 1 191 ? 14.727 8.124 -23.061 1.00 83.12 191 LYS A N 1
ATOM 1498 C CA . LYS A 1 191 ? 15.579 8.094 -24.272 1.00 83.12 191 LYS A CA 1
ATOM 1499 C C . LYS A 1 191 ? 16.296 9.424 -24.500 1.00 83.12 191 LYS A C 1
ATOM 1501 O O . LYS A 1 191 ? 17.488 9.430 -24.792 1.00 83.12 191 LYS A O 1
ATOM 1506 N N . ILE A 1 192 ? 15.594 10.544 -24.332 1.00 85.19 192 ILE A N 1
ATOM 1507 C CA . ILE A 1 192 ? 16.168 11.889 -24.472 1.00 85.19 192 ILE A CA 1
ATOM 1508 C C . ILE A 1 192 ? 17.283 12.109 -23.443 1.00 85.19 192 ILE A C 1
ATOM 1510 O O . ILE A 1 192 ? 18.339 12.625 -23.804 1.00 85.19 192 ILE A O 1
ATOM 1514 N N . ARG A 1 193 ? 17.086 11.693 -22.183 1.00 86.69 193 ARG A N 1
ATOM 1515 C CA . ARG A 1 193 ? 18.114 11.832 -21.135 1.00 86.69 193 ARG A CA 1
ATOM 1516 C C . ARG A 1 193 ? 19.318 10.921 -21.341 1.00 86.69 193 ARG A C 1
ATOM 1518 O O . ARG A 1 193 ? 20.426 11.302 -20.975 1.00 86.69 193 ARG A O 1
ATOM 1525 N N . ILE A 1 194 ? 19.110 9.735 -21.909 1.00 85.31 194 ILE A N 1
ATOM 1526 C CA . ILE A 1 194 ? 20.198 8.825 -22.289 1.00 85.31 194 ILE A CA 1
ATOM 1527 C C . ILE A 1 194 ? 21.024 9.448 -23.424 1.00 85.31 194 ILE A C 1
ATOM 1529 O O . ILE A 1 194 ? 22.255 9.393 -23.408 1.00 85.31 194 ILE A O 1
ATOM 1533 N N . GLY A 1 195 ? 20.360 10.088 -24.389 1.00 80.25 195 GLY A N 1
ATOM 1534 C CA . GLY A 1 195 ? 21.015 10.751 -25.510 1.00 80.25 195 GLY A CA 1
ATOM 1535 C C . GLY A 1 195 ? 21.806 9.761 -26.369 1.00 80.25 195 GLY A C 1
ATOM 1536 O O . GLY A 1 195 ? 21.293 8.718 -26.763 1.00 80.25 195 GLY A O 1
ATOM 1537 N N . SER A 1 196 ? 23.064 10.090 -26.670 1.00 70.12 196 SER A N 1
ATOM 1538 C CA . SER A 1 196 ? 23.974 9.238 -27.450 1.00 70.12 196 SER A CA 1
ATOM 1539 C C . SER A 1 196 ? 24.756 8.219 -26.611 1.00 70.12 196 SER A C 1
ATOM 1541 O O . SER A 1 196 ? 25.604 7.510 -27.160 1.00 70.12 196 SER A O 1
ATOM 1543 N N . ASN A 1 197 ? 24.536 8.162 -25.293 1.00 64.12 197 ASN A N 1
ATOM 1544 C CA . ASN A 1 197 ? 25.203 7.178 -24.445 1.00 64.12 197 ASN A CA 1
ATOM 1545 C C . ASN A 1 197 ? 24.705 5.770 -24.786 1.00 64.12 197 ASN A C 1
ATOM 1547 O O . ASN A 1 197 ? 23.508 5.533 -24.919 1.00 64.12 197 ASN A O 1
ATOM 1551 N N . LYS A 1 198 ? 25.642 4.825 -24.925 1.00 66.44 198 LYS A N 1
ATOM 1552 C CA . LYS A 1 198 ? 25.344 3.437 -25.317 1.00 66.44 198 LYS A CA 1
ATOM 1553 C C . LYS A 1 198 ? 24.882 2.550 -24.157 1.00 66.44 198 LYS A C 1
ATOM 1555 O O . LYS A 1 198 ? 24.484 1.418 -24.400 1.00 66.44 198 LYS A O 1
ATOM 1560 N N . SER A 1 199 ? 24.954 3.043 -22.923 1.00 76.94 199 SER A N 1
ATOM 1561 C CA . SER A 1 199 ? 24.537 2.309 -21.730 1.00 76.94 199 SER A CA 1
ATOM 1562 C C . SER A 1 199 ? 24.165 3.260 -20.597 1.00 76.94 199 SER A C 1
ATOM 1564 O O . SER A 1 199 ? 24.774 4.321 -20.450 1.00 76.94 199 SER A O 1
ATOM 1566 N N . VAL A 1 200 ? 23.211 2.846 -19.770 1.00 84.88 200 VAL A N 1
ATOM 1567 C CA . VAL A 1 200 ? 22.913 3.444 -18.466 1.00 84.88 200 VAL A CA 1
ATOM 1568 C C . VAL A 1 200 ? 23.460 2.576 -17.339 1.00 84.88 200 VAL A C 1
ATOM 1570 O O . VAL A 1 200 ? 23.613 1.366 -17.505 1.00 84.88 200 VAL A O 1
ATOM 1573 N N . ASP A 1 201 ? 23.728 3.200 -16.197 1.00 86.06 201 ASP A N 1
ATOM 1574 C CA . ASP A 1 201 ? 24.065 2.550 -14.934 1.00 86.06 201 ASP A CA 1
ATOM 1575 C C . ASP A 1 201 ? 23.043 2.917 -13.841 1.00 86.06 201 ASP A C 1
ATOM 1577 O O . ASP A 1 201 ? 22.070 3.643 -14.074 1.00 86.06 201 ASP A O 1
ATOM 1581 N N . ARG A 1 202 ? 23.243 2.380 -12.634 1.00 84.50 202 ARG A N 1
ATOM 1582 C CA . ARG A 1 202 ? 22.367 2.624 -11.481 1.00 84.50 202 ARG A CA 1
ATOM 1583 C C . ARG A 1 202 ? 22.298 4.109 -11.125 1.00 84.50 202 ARG A C 1
ATOM 1585 O O . ARG A 1 202 ? 21.203 4.644 -10.964 1.00 84.50 202 ARG A O 1
ATOM 1592 N N . ASP A 1 203 ? 23.449 4.767 -11.028 1.00 86.81 203 ASP A N 1
ATOM 1593 C CA . ASP A 1 203 ? 23.550 6.178 -10.649 1.00 86.81 203 ASP A CA 1
ATOM 1594 C C . ASP A 1 203 ? 22.783 7.073 -11.623 1.00 86.81 203 ASP A C 1
ATOM 1596 O O . ASP A 1 203 ? 22.148 8.052 -11.217 1.00 86.81 203 ASP A O 1
ATOM 1600 N N . PHE A 1 204 ? 22.811 6.736 -12.914 1.00 89.38 204 PHE A N 1
ATOM 1601 C CA . PHE A 1 204 ? 22.011 7.409 -13.921 1.00 89.38 204 PHE A CA 1
ATOM 1602 C C . PHE A 1 204 ? 20.512 7.253 -13.645 1.00 89.38 204 PHE A C 1
ATOM 1604 O O . PHE A 1 204 ? 19.798 8.257 -13.665 1.00 89.38 204 PHE A O 1
ATOM 1611 N N . LEU A 1 205 ? 20.025 6.039 -13.368 1.00 88.38 205 LEU A N 1
ATOM 1612 C CA . LEU A 1 205 ? 18.607 5.803 -13.065 1.00 88.38 205 LEU A CA 1
ATOM 1613 C C . LEU A 1 205 ? 18.172 6.498 -11.766 1.00 88.38 205 LEU A C 1
ATOM 1615 O O . LEU A 1 205 ? 17.088 7.076 -11.730 1.00 88.38 205 LEU A O 1
ATOM 1619 N N . GLU A 1 206 ? 19.030 6.538 -10.739 1.00 87.38 206 GLU A N 1
ATOM 1620 C CA . GLU A 1 206 ? 18.756 7.250 -9.480 1.00 87.38 206 GLU A CA 1
ATOM 1621 C C . GLU A 1 206 ? 18.626 8.758 -9.675 1.00 87.38 206 GLU A C 1
ATOM 1623 O O . GLU A 1 206 ? 17.653 9.372 -9.223 1.00 87.38 206 GLU A O 1
ATOM 1628 N N . LYS A 1 207 ? 19.569 9.357 -10.407 1.00 88.00 207 LYS A N 1
ATOM 1629 C CA . LYS A 1 207 ? 19.537 10.787 -10.751 1.00 88.00 207 LYS A CA 1
ATOM 1630 C C . LYS A 1 207 ? 18.340 11.151 -11.631 1.00 88.00 207 LYS A C 1
ATOM 1632 O O . LYS A 1 207 ? 17.906 12.298 -11.613 1.00 88.00 207 LYS A O 1
ATOM 1637 N N . ASN A 1 208 ? 17.802 10.186 -12.375 1.00 89.75 208 ASN A N 1
ATOM 1638 C CA . ASN A 1 208 ? 16.692 10.347 -13.312 1.00 89.75 208 ASN A CA 1
ATOM 1639 C C . ASN A 1 208 ? 15.461 9.522 -12.893 1.00 89.75 208 ASN A C 1
ATOM 1641 O O . ASN A 1 208 ? 14.767 8.934 -13.729 1.00 89.75 208 ASN A O 1
ATOM 1645 N N . SER A 1 209 ? 15.201 9.450 -11.584 1.00 89.56 209 SER A N 1
ATOM 1646 C CA . SER A 1 209 ? 14.114 8.638 -11.022 1.00 89.56 209 SER A CA 1
ATOM 1647 C C . SER A 1 209 ? 12.732 9.019 -11.560 1.00 89.56 209 SER A C 1
ATOM 1649 O O . SER A 1 209 ? 11.898 8.142 -11.754 1.00 89.56 209 SER A O 1
ATOM 1651 N N . ASP A 1 210 ? 12.495 10.289 -11.887 1.00 90.19 210 ASP A N 1
ATOM 1652 C CA . ASP A 1 210 ? 11.234 10.788 -12.439 1.00 90.19 210 ASP A CA 1
ATOM 1653 C C . ASP A 1 210 ? 10.874 10.137 -13.784 1.00 90.19 210 ASP A C 1
ATOM 1655 O O . ASP A 1 210 ? 9.791 9.565 -13.937 1.00 90.19 210 ASP A O 1
ATOM 1659 N N . VAL A 1 211 ? 11.806 10.145 -14.739 1.00 89.62 211 VAL A N 1
ATOM 1660 C CA . VAL A 1 211 ? 11.604 9.524 -16.059 1.00 89.62 211 VAL A CA 1
ATOM 1661 C C . VAL A 1 211 ? 11.679 7.997 -15.995 1.00 89.62 211 VAL A C 1
ATOM 1663 O O . VAL A 1 211 ? 11.034 7.311 -16.788 1.00 89.62 211 VAL A O 1
ATOM 1666 N N . THR A 1 212 ? 12.403 7.444 -15.018 1.00 89.56 212 THR A N 1
ATOM 1667 C CA . THR A 1 212 ? 12.423 5.995 -14.763 1.00 89.56 212 THR A CA 1
ATOM 1668 C C . THR A 1 212 ? 11.065 5.520 -14.238 1.00 89.56 212 THR A C 1
ATOM 1670 O O . THR A 1 212 ? 10.511 4.548 -14.745 1.00 89.56 212 THR A O 1
ATOM 1673 N N . ILE A 1 213 ? 10.464 6.242 -13.288 1.00 92.31 213 ILE A N 1
ATOM 1674 C CA . ILE A 1 213 ? 9.111 5.974 -12.776 1.00 92.31 213 ILE A CA 1
ATOM 1675 C C . ILE A 1 213 ? 8.070 6.095 -13.900 1.00 92.31 213 ILE A C 1
ATOM 1677 O O . ILE A 1 213 ? 7.144 5.288 -13.969 1.00 92.31 213 ILE A O 1
ATOM 1681 N N . GLN A 1 214 ? 8.229 7.045 -14.826 1.00 90.94 214 GLN A N 1
ATOM 1682 C CA . GLN A 1 214 ? 7.356 7.164 -15.998 1.00 90.94 214 GLN A CA 1
ATOM 1683 C C . GLN A 1 214 ? 7.454 5.953 -16.938 1.00 90.94 214 GLN A C 1
ATOM 1685 O O . GLN A 1 214 ? 6.422 5.499 -17.435 1.00 90.94 214 GLN A O 1
ATOM 1690 N N . LEU A 1 215 ? 8.644 5.376 -17.136 1.00 89.06 215 LEU A N 1
ATOM 1691 C CA . LEU A 1 215 ? 8.795 4.115 -17.871 1.00 89.06 215 LEU A CA 1
ATOM 1692 C C . LEU A 1 215 ? 8.046 2.975 -17.170 1.00 89.06 215 LEU A C 1
ATOM 1694 O O . LEU A 1 215 ? 7.275 2.258 -17.812 1.00 89.06 215 LEU A O 1
ATOM 1698 N N . LEU A 1 216 ? 8.226 2.840 -15.853 1.00 90.19 216 LEU A N 1
ATOM 1699 C CA . LEU A 1 216 ? 7.539 1.820 -15.053 1.00 90.19 216 LEU A CA 1
ATOM 1700 C C . LEU A 1 216 ? 6.016 1.994 -15.104 1.00 90.19 216 LEU A C 1
ATOM 1702 O O . LEU A 1 216 ? 5.294 1.008 -15.220 1.00 90.19 216 LEU A O 1
ATOM 1706 N N . LYS A 1 217 ? 5.514 3.234 -15.146 1.00 91.69 217 LYS A N 1
ATOM 1707 C CA . LYS A 1 217 ? 4.095 3.524 -15.404 1.00 91.69 217 LYS A CA 1
ATOM 1708 C C . LYS A 1 217 ? 3.604 2.908 -16.705 1.00 91.69 217 LYS A C 1
ATOM 1710 O O . LYS A 1 217 ? 2.524 2.324 -16.754 1.00 91.69 217 LYS A O 1
ATOM 1715 N N . GLY A 1 218 ? 4.394 3.028 -17.768 1.00 87.81 218 GLY A N 1
ATOM 1716 C CA . GLY A 1 218 ? 4.085 2.420 -19.056 1.00 87.81 218 GLY A CA 1
ATOM 1717 C C . GLY A 1 218 ? 4.021 0.894 -18.989 1.00 87.81 218 GLY A C 1
ATOM 1718 O O . GLY A 1 218 ? 3.121 0.295 -19.579 1.00 87.81 218 GLY A O 1
ATOM 1719 N N . ILE A 1 219 ? 4.923 0.273 -18.227 1.00 85.44 219 ILE A N 1
ATOM 1720 C CA . ILE A 1 219 ? 4.923 -1.175 -17.977 1.00 85.44 219 ILE A CA 1
ATOM 1721 C C . ILE A 1 219 ? 3.658 -1.593 -17.223 1.00 85.44 219 ILE A C 1
ATOM 1723 O O . ILE A 1 219 ? 2.922 -2.453 -17.701 1.00 85.44 219 ILE A O 1
ATOM 1727 N N . LEU A 1 220 ? 3.350 -0.949 -16.094 1.00 88.81 220 LEU A N 1
ATOM 1728 C CA . LEU A 1 220 ? 2.174 -1.287 -15.288 1.00 88.81 220 LEU A CA 1
ATOM 1729 C C . LEU A 1 220 ? 0.862 -1.056 -16.044 1.00 88.81 220 LEU A C 1
ATOM 1731 O O . LEU A 1 220 ? -0.055 -1.868 -15.941 1.00 88.81 220 LEU A O 1
ATOM 1735 N N . ASN A 1 221 ? 0.783 -0.008 -16.867 1.00 88.19 221 ASN A N 1
ATOM 1736 C CA . ASN A 1 221 ? -0.362 0.209 -17.751 1.00 88.19 221 ASN A CA 1
ATOM 1737 C C . ASN A 1 221 ? -0.513 -0.910 -18.784 1.00 88.19 221 ASN A C 1
ATOM 1739 O O . ASN A 1 221 ? -1.630 -1.351 -19.042 1.00 88.19 221 ASN A O 1
ATOM 1743 N N . THR A 1 222 ? 0.598 -1.386 -19.346 1.00 82.44 222 THR A N 1
ATOM 1744 C CA . THR A 1 222 ? 0.598 -2.498 -20.303 1.00 82.44 222 THR A CA 1
ATOM 1745 C C . THR A 1 222 ? 0.075 -3.777 -19.643 1.00 82.44 222 THR A C 1
ATOM 1747 O O . THR A 1 222 ? -0.827 -4.419 -20.176 1.00 82.44 222 THR A O 1
ATOM 1750 N N . ILE A 1 223 ? 0.553 -4.095 -18.436 1.00 82.19 223 ILE A N 1
ATOM 1751 C CA . ILE A 1 223 ? 0.075 -5.249 -17.658 1.00 82.19 223 ILE A CA 1
ATOM 1752 C C . ILE A 1 223 ? -1.415 -5.109 -17.335 1.00 82.19 223 ILE A C 1
ATOM 1754 O O . ILE A 1 223 ? -2.182 -6.052 -17.526 1.00 82.19 223 ILE A O 1
ATOM 1758 N N . LYS A 1 224 ? -1.852 -3.930 -16.882 1.00 86.12 224 LYS A N 1
ATOM 1759 C CA . LYS A 1 224 ? -3.263 -3.659 -16.583 1.00 86.12 224 LYS A CA 1
ATOM 1760 C C . LYS A 1 224 ? -4.158 -3.867 -17.805 1.00 86.12 224 LYS A C 1
ATOM 1762 O O . LYS A 1 224 ? -5.242 -4.424 -17.665 1.00 86.12 224 LYS A O 1
ATOM 1767 N N . MET A 1 225 ? -3.725 -3.420 -18.985 1.00 84.12 225 MET A N 1
ATOM 1768 C CA . MET A 1 225 ? -4.490 -3.579 -20.226 1.00 84.12 225 MET A CA 1
ATOM 1769 C C . MET A 1 225 ? -4.661 -5.045 -20.628 1.00 84.12 225 MET A C 1
ATOM 1771 O O . MET A 1 225 ? -5.735 -5.411 -21.093 1.00 84.12 225 MET A O 1
ATOM 1775 N N . GLU A 1 226 ? -3.634 -5.873 -20.444 1.00 80.44 226 GLU A N 1
ATOM 1776 C CA . GLU A 1 226 ? -3.687 -7.290 -20.828 1.00 80.44 226 GLU A CA 1
ATOM 1777 C C . GLU A 1 226 ? -4.380 -8.176 -19.791 1.00 80.44 226 GLU A C 1
ATOM 1779 O O . GLU A 1 226 ? -5.046 -9.139 -20.150 1.00 80.44 226 GLU A O 1
ATOM 1784 N N . THR A 1 227 ? -4.225 -7.864 -18.506 1.00 80.75 227 THR A N 1
ATOM 1785 C CA . THR A 1 227 ? -4.619 -8.771 -17.414 1.00 80.75 227 THR A CA 1
ATOM 1786 C C . THR A 1 227 ? -5.861 -8.299 -16.667 1.00 80.75 227 THR A C 1
ATOM 1788 O O . THR A 1 227 ? -6.434 -9.046 -15.883 1.00 80.75 227 THR A O 1
ATOM 1791 N N . GLY A 1 228 ? -6.249 -7.031 -16.835 1.00 82.19 228 GLY A N 1
ATOM 1792 C CA . GLY A 1 228 ? -7.257 -6.374 -16.003 1.00 82.19 228 GLY A CA 1
ATOM 1793 C C . GLY A 1 228 ? -6.787 -6.061 -14.575 1.00 82.19 228 GLY A C 1
ATOM 1794 O O . GLY A 1 228 ? -7.495 -5.366 -13.842 1.00 82.19 228 GLY A O 1
ATOM 1795 N N . THR A 1 229 ? -5.592 -6.510 -14.176 1.00 82.62 229 THR A N 1
ATOM 1796 C CA . THR A 1 229 ? -5.063 -6.321 -12.821 1.00 82.62 229 THR A CA 1
ATOM 1797 C C . THR A 1 229 ? -4.826 -4.842 -12.546 1.00 82.62 229 THR A C 1
ATOM 1799 O O . THR A 1 229 ? -4.037 -4.178 -13.222 1.00 82.62 229 THR A O 1
ATOM 1802 N N . THR A 1 230 ? -5.500 -4.316 -11.524 1.00 87.19 230 THR A N 1
ATOM 1803 C CA . THR A 1 230 ? -5.269 -2.962 -11.017 1.00 87.19 230 THR A CA 1
ATOM 1804 C C . THR A 1 230 ? -4.533 -3.046 -9.690 1.00 87.19 230 THR A C 1
ATOM 1806 O O . THR A 1 230 ? -4.958 -3.762 -8.788 1.00 87.19 230 THR A O 1
ATOM 1809 N N . LEU A 1 231 ? -3.440 -2.295 -9.579 1.00 91.06 231 LEU A N 1
ATOM 1810 C CA . LEU A 1 231 ? -2.659 -2.187 -8.355 1.00 91.06 231 LEU A CA 1
ATOM 1811 C C . LEU A 1 231 ? -3.061 -0.945 -7.572 1.00 91.06 231 LEU A C 1
ATOM 1813 O O . LEU A 1 231 ? -3.303 0.116 -8.155 1.00 91.06 231 LEU A O 1
ATOM 1817 N N . LEU A 1 232 ? -3.105 -1.073 -6.252 1.00 91.44 232 LEU A N 1
ATOM 1818 C CA . LEU A 1 232 ? -3.375 0.042 -5.359 1.00 91.44 232 LEU A CA 1
ATOM 1819 C C . LEU A 1 232 ? -2.101 0.739 -4.908 1.00 91.44 232 LEU A C 1
ATOM 1821 O O . LEU A 1 232 ? -1.035 0.134 -4.781 1.00 91.44 232 LEU A O 1
ATOM 1825 N N . ASN A 1 233 ? -2.260 2.025 -4.602 1.00 91.81 233 ASN A N 1
ATOM 1826 C CA . ASN A 1 233 ? -1.264 2.757 -3.843 1.00 91.81 233 ASN A CA 1
ATOM 1827 C C . ASN A 1 233 ? -1.079 2.106 -2.470 1.00 91.81 233 ASN A C 1
ATOM 1829 O O . ASN A 1 233 ? -2.043 1.639 -1.856 1.00 91.81 233 ASN A O 1
ATOM 1833 N N . ASP A 1 234 ? 0.147 2.157 -1.967 1.00 89.50 234 ASP A N 1
ATOM 1834 C CA . ASP A 1 234 ? 0.502 1.595 -0.675 1.00 89.50 234 ASP A CA 1
ATOM 1835 C C . ASP A 1 234 ? 0.977 2.681 0.287 1.00 89.50 234 ASP A C 1
ATOM 1837 O O . ASP A 1 234 ? 1.720 3.594 -0.081 1.00 89.50 234 ASP A O 1
ATOM 1841 N N . LEU A 1 235 ? 0.522 2.606 1.533 1.00 90.38 235 LEU A N 1
ATOM 1842 C CA . LEU A 1 235 ? 0.944 3.528 2.573 1.00 90.38 235 LEU A CA 1
ATOM 1843 C C . LEU A 1 235 ? 2.239 2.996 3.180 1.00 90.38 235 LEU A C 1
ATOM 1845 O O . LEU A 1 235 ? 2.228 1.977 3.860 1.00 90.38 235 LEU A O 1
ATOM 1849 N N . GLN A 1 236 ? 3.344 3.707 2.968 1.00 87.56 236 GLN A N 1
ATOM 1850 C CA . GLN A 1 236 ? 4.652 3.258 3.431 1.00 87.56 236 GLN A CA 1
ATOM 1851 C C . GLN A 1 236 ? 5.383 4.311 4.232 1.00 87.56 236 GLN A C 1
ATOM 1853 O O . GLN A 1 236 ? 5.275 5.514 3.979 1.00 87.56 236 GLN A O 1
ATOM 1858 N N . TRP A 1 237 ? 6.181 3.832 5.178 1.00 85.00 237 TRP A N 1
ATOM 1859 C CA . TRP A 1 237 ? 7.091 4.675 5.914 1.00 85.00 237 TRP A CA 1
ATOM 1860 C C . TRP A 1 237 ? 8.393 4.856 5.138 1.00 85.00 237 TRP A C 1
ATOM 1862 O O . TRP A 1 237 ? 9.128 3.900 4.897 1.00 85.00 237 TRP A O 1
ATOM 1872 N N . VAL A 1 238 ? 8.678 6.086 4.717 1.00 84.12 238 VAL A N 1
ATOM 1873 C CA . VAL A 1 238 ? 9.758 6.371 3.767 1.00 84.12 238 VAL A CA 1
ATOM 1874 C C . VAL A 1 238 ? 10.620 7.525 4.245 1.00 84.12 238 VAL A C 1
ATOM 1876 O O . VAL A 1 238 ? 10.151 8.409 4.963 1.00 84.12 238 VAL A O 1
ATOM 1879 N N . LYS A 1 239 ? 11.889 7.535 3.817 1.00 82.31 239 LYS A N 1
ATOM 1880 C CA . LYS A 1 239 ? 12.803 8.645 4.094 1.00 82.31 239 LYS A CA 1
ATOM 1881 C C . LYS A 1 239 ? 12.192 9.947 3.588 1.00 82.31 239 LYS A C 1
ATOM 1883 O O . LYS A 1 239 ? 11.716 10.023 2.453 1.00 82.31 239 LYS A O 1
ATOM 1888 N N . ASN A 1 240 ? 12.219 10.968 4.431 1.00 81.12 240 ASN A N 1
ATOM 1889 C CA . ASN A 1 240 ? 11.721 12.278 4.074 1.00 81.12 240 ASN A CA 1
ATOM 1890 C C . ASN A 1 240 ? 12.668 12.917 3.047 1.00 81.12 240 ASN A C 1
ATOM 1892 O O . ASN A 1 240 ? 13.821 13.221 3.348 1.00 81.12 240 ASN A O 1
ATOM 1896 N N . GLN A 1 241 ? 12.181 13.081 1.817 1.00 74.81 241 GLN A N 1
ATOM 1897 C CA . GLN A 1 241 ? 12.954 13.655 0.715 1.00 74.81 241 GLN A CA 1
ATOM 1898 C C . GLN A 1 241 ? 12.923 15.187 0.694 1.00 74.81 241 GLN A C 1
ATOM 1900 O O . GLN A 1 241 ? 13.650 15.784 -0.096 1.00 74.81 241 GLN A O 1
ATOM 1905 N N . ASN A 1 242 ? 12.106 15.841 1.529 1.00 73.94 242 ASN A N 1
ATOM 1906 C CA . ASN A 1 242 ? 12.045 17.297 1.549 1.00 73.94 242 ASN A CA 1
ATOM 1907 C C . ASN A 1 242 ? 13.348 17.864 2.158 1.00 73.94 242 ASN A C 1
ATOM 1909 O O . ASN A 1 242 ? 13.612 17.656 3.351 1.00 73.94 242 ASN A O 1
ATOM 1913 N N . PRO A 1 243 ? 14.154 18.600 1.364 1.00 65.75 243 PRO A N 1
ATOM 1914 C CA . PRO A 1 243 ? 15.448 19.118 1.801 1.00 65.75 243 PRO A CA 1
ATOM 1915 C C . PRO A 1 243 ? 15.320 20.124 2.951 1.00 65.75 243 PRO A C 1
ATOM 1917 O O . PRO A 1 243 ? 16.246 20.274 3.738 1.00 65.75 243 PRO A O 1
ATOM 1920 N N . HIS A 1 244 ? 14.159 20.765 3.101 1.00 69.75 244 HIS A N 1
ATOM 1921 C CA . HIS A 1 244 ? 13.900 21.748 4.152 1.00 69.75 244 HIS A CA 1
ATOM 1922 C C . HIS A 1 244 ? 13.459 21.129 5.488 1.00 69.75 244 HIS A C 1
ATOM 1924 O O . HIS A 1 244 ? 13.323 21.851 6.467 1.00 69.75 244 HIS A O 1
ATOM 1930 N N . SER A 1 245 ? 13.243 19.811 5.548 1.00 63.88 245 SER A N 1
ATOM 1931 C CA . SER A 1 245 ? 12.801 19.093 6.760 1.00 63.88 245 SER A CA 1
ATOM 1932 C C . SER A 1 245 ? 13.804 18.052 7.269 1.00 63.88 245 SER A C 1
ATOM 1934 O O . SER A 1 245 ? 13.480 17.277 8.168 1.00 63.88 245 SER A O 1
ATOM 1936 N N . GLN A 1 246 ? 15.017 18.027 6.701 1.00 54.38 246 GLN A N 1
ATOM 1937 C CA . GLN A 1 246 ? 16.045 17.017 6.994 1.00 54.38 246 GLN A CA 1
ATOM 1938 C C . GLN A 1 246 ? 16.466 16.966 8.472 1.00 54.38 246 GLN A C 1
ATOM 1940 O O . GLN A 1 246 ? 16.925 15.920 8.922 1.00 54.38 246 GLN A O 1
ATOM 1945 N N . ASN A 1 247 ? 16.259 18.049 9.230 1.00 55.84 247 ASN A N 1
ATOM 1946 C CA . ASN A 1 247 ? 16.664 18.143 10.634 1.00 55.84 247 ASN A CA 1
ATOM 1947 C C . ASN A 1 247 ? 15.548 17.817 11.643 1.00 55.84 247 ASN A C 1
ATOM 1949 O O . ASN A 1 247 ? 15.851 17.644 12.818 1.00 55.84 247 ASN A O 1
ATOM 1953 N N . GLU A 1 248 ? 14.279 17.740 11.225 1.00 62.38 248 GLU A N 1
ATOM 1954 C CA . GLU A 1 248 ? 13.149 17.618 12.166 1.00 62.38 248 GLU A CA 1
ATOM 1955 C C . GLU A 1 248 ? 12.479 16.245 12.126 1.00 62.38 248 GLU A C 1
ATOM 1957 O O . GLU A 1 248 ? 12.139 15.696 13.172 1.00 62.38 248 GLU A O 1
ATOM 1962 N N . ILE A 1 249 ? 12.290 15.663 10.936 1.00 69.38 249 ILE A N 1
ATOM 1963 C CA . ILE A 1 249 ? 11.621 14.366 10.797 1.00 69.38 249 ILE A CA 1
ATOM 1964 C C . ILE A 1 249 ? 12.298 13.566 9.670 1.00 69.38 249 ILE A C 1
ATOM 1966 O O . ILE A 1 249 ? 12.039 13.835 8.491 1.00 69.38 249 ILE A O 1
ATOM 1970 N N . PRO A 1 250 ? 13.153 12.575 9.998 1.00 74.94 250 PRO A N 1
ATOM 1971 C CA . PRO A 1 250 ? 13.945 11.849 9.002 1.00 74.94 250 PRO A CA 1
ATOM 1972 C C . PRO A 1 250 ? 13.092 10.973 8.078 1.00 74.94 250 PRO A C 1
ATOM 1974 O O . PRO A 1 250 ? 13.532 10.613 6.984 1.00 74.94 250 PRO A O 1
ATOM 1977 N N . TYR A 1 251 ? 11.863 10.650 8.485 1.00 80.19 251 TYR A N 1
ATOM 1978 C CA . TYR A 1 251 ? 10.942 9.840 7.692 1.00 80.19 251 TYR A CA 1
ATOM 1979 C C . TYR A 1 251 ? 9.479 10.094 8.018 1.00 80.19 251 TYR A C 1
ATOM 1981 O O . TYR A 1 251 ? 9.153 10.678 9.042 1.00 80.19 251 TYR A O 1
ATOM 1989 N N . LEU A 1 252 ? 8.603 9.695 7.103 1.00 82.69 252 LEU A N 1
ATOM 1990 C CA . LEU A 1 252 ? 7.177 9.978 7.176 1.00 82.69 252 LEU A CA 1
ATOM 1991 C C . LEU A 1 252 ? 6.365 8.891 6.477 1.00 82.69 252 LEU A C 1
ATOM 1993 O O . LEU A 1 252 ? 6.835 8.263 5.523 1.00 82.69 252 LEU A O 1
ATOM 1997 N N . TRP A 1 253 ? 5.116 8.721 6.905 1.00 85.69 253 TRP A N 1
ATOM 1998 C CA . TRP A 1 253 ? 4.124 7.977 6.129 1.00 85.69 253 TRP A CA 1
ATOM 1999 C C . TRP A 1 253 ? 3.808 8.733 4.832 1.00 85.69 253 TRP A C 1
ATOM 2001 O O . TRP A 1 253 ? 3.306 9.860 4.864 1.00 85.69 253 TRP A O 1
ATOM 2011 N N . LYS A 1 254 ? 4.082 8.110 3.683 1.00 86.94 254 LYS A N 1
ATOM 2012 C CA . LYS A 1 254 ? 3.727 8.607 2.348 1.00 86.94 254 LYS A CA 1
ATOM 2013 C C . LYS A 1 254 ? 2.879 7.554 1.645 1.00 86.94 254 LYS A C 1
ATOM 2015 O O . LYS A 1 254 ? 3.186 6.367 1.704 1.00 86.94 254 LYS A O 1
ATOM 2020 N N . LEU A 1 255 ? 1.832 7.998 0.956 1.00 89.06 255 LEU A N 1
ATOM 2021 C CA . LEU A 1 255 ? 1.128 7.146 0.005 1.00 89.06 255 LEU A CA 1
ATOM 2022 C C . LEU A 1 255 ? 1.989 7.036 -1.260 1.00 89.06 255 LEU A C 1
ATOM 2024 O O . LEU A 1 255 ? 2.257 8.047 -1.911 1.00 89.06 255 LEU A O 1
ATOM 2028 N N . ILE A 1 256 ? 2.457 5.831 -1.552 1.00 90.88 256 ILE A N 1
ATOM 2029 C CA . ILE A 1 256 ? 3.362 5.503 -2.649 1.00 90.88 256 ILE A CA 1
ATOM 2030 C C . ILE A 1 256 ? 2.555 4.864 -3.773 1.00 90.88 256 ILE A C 1
ATOM 2032 O O . ILE A 1 256 ? 1.736 3.974 -3.544 1.00 90.88 256 ILE A O 1
ATOM 2036 N N . THR A 1 257 ? 2.773 5.340 -4.990 1.00 93.75 257 THR A N 1
ATOM 2037 C CA . THR A 1 257 ? 2.158 4.771 -6.196 1.00 93.75 257 THR A CA 1
ATOM 2038 C C . THR A 1 257 ? 2.779 3.413 -6.551 1.00 93.75 257 THR A C 1
ATOM 2040 O O . THR A 1 257 ? 3.940 3.168 -6.207 1.00 93.75 257 THR A O 1
ATOM 2043 N N . PRO A 1 258 ? 2.062 2.513 -7.252 1.00 93.50 258 PRO A N 1
ATOM 2044 C CA . PRO A 1 258 ? 2.623 1.243 -7.714 1.00 93.50 258 PRO A CA 1
ATOM 2045 C C . PRO A 1 258 ? 3.946 1.392 -8.478 1.00 93.50 258 PRO A C 1
ATOM 2047 O O . PRO A 1 258 ? 4.844 0.568 -8.325 1.00 93.50 258 PRO A O 1
ATOM 2050 N N . GLU A 1 259 ? 4.098 2.459 -9.260 1.00 93.19 259 GLU A N 1
ATOM 2051 C CA . GLU A 1 259 ? 5.299 2.769 -10.033 1.00 93.19 259 GLU A CA 1
ATOM 2052 C C . GLU A 1 259 ? 6.477 3.170 -9.140 1.00 93.19 259 GLU A C 1
ATOM 2054 O O . GLU A 1 259 ? 7.579 2.649 -9.300 1.00 93.19 259 GLU A O 1
ATOM 2059 N N . GLU A 1 260 ? 6.252 4.071 -8.176 1.00 92.44 260 GLU A N 1
ATOM 2060 C CA . GLU A 1 260 ? 7.265 4.437 -7.178 1.00 92.44 260 GLU A CA 1
ATOM 2061 C C . GLU A 1 260 ? 7.667 3.221 -6.333 1.00 92.44 260 GLU A C 1
ATOM 2063 O O . GLU A 1 260 ? 8.826 3.096 -5.935 1.00 92.44 260 GLU A O 1
ATOM 2068 N N . GLN A 1 261 ? 6.721 2.323 -6.052 1.00 90.44 261 GLN A N 1
ATOM 2069 C CA . GLN A 1 261 ? 6.990 1.116 -5.287 1.00 90.44 261 GLN A CA 1
ATOM 2070 C C . GLN A 1 261 ? 7.806 0.105 -6.086 1.00 90.44 261 GLN A C 1
ATOM 2072 O O . GLN A 1 261 ? 8.791 -0.423 -5.575 1.00 90.44 261 GLN A O 1
ATOM 2077 N N . MET A 1 262 ? 7.446 -0.117 -7.349 1.00 88.19 262 MET A N 1
ATOM 2078 C CA . MET A 1 262 ? 8.220 -0.946 -8.269 1.00 88.19 262 MET A CA 1
ATOM 2079 C C . MET A 1 262 ? 9.640 -0.403 -8.421 1.00 88.19 262 MET A C 1
ATOM 2081 O O . MET A 1 262 ? 10.594 -1.163 -8.312 1.00 88.19 262 MET A O 1
ATOM 2085 N N . TYR A 1 263 ? 9.786 0.915 -8.586 1.00 88.94 263 TYR A N 1
ATOM 2086 C CA . TYR A 1 263 ? 11.088 1.572 -8.637 1.00 88.94 263 TYR A CA 1
ATOM 2087 C C . TYR A 1 263 ? 11.923 1.251 -7.393 1.00 88.94 263 TYR A C 1
ATOM 2089 O O . TYR A 1 263 ? 13.042 0.768 -7.511 1.00 88.94 263 TYR A O 1
ATOM 2097 N N . LYS A 1 264 ? 11.376 1.448 -6.189 1.00 85.62 264 LYS A N 1
ATOM 2098 C CA . LYS A 1 264 ? 12.099 1.150 -4.943 1.00 85.62 264 LYS A CA 1
ATOM 2099 C C . LYS A 1 264 ? 12.494 -0.314 -4.816 1.00 85.62 264 LYS A C 1
ATOM 2101 O O . LYS A 1 264 ? 13.614 -0.585 -4.407 1.00 85.62 264 LYS A O 1
ATOM 2106 N N . LEU A 1 265 ? 11.589 -1.238 -5.140 1.00 81.62 265 LEU A N 1
ATOM 2107 C CA . LEU A 1 265 ? 11.879 -2.673 -5.102 1.00 81.62 265 LEU A CA 1
ATOM 2108 C C . LEU A 1 265 ? 13.058 -3.003 -6.025 1.00 81.62 265 LEU A C 1
ATOM 2110 O O . LEU A 1 265 ? 14.013 -3.642 -5.595 1.00 81.62 265 LEU A O 1
ATOM 2114 N N . LEU A 1 266 ? 13.035 -2.482 -7.253 1.00 81.19 266 LEU A N 1
ATOM 2115 C CA . LEU A 1 266 ? 14.079 -2.715 -8.251 1.00 81.19 266 LEU A CA 1
ATOM 2116 C C . LEU A 1 266 ? 15.427 -2.075 -7.891 1.00 81.19 266 LEU A C 1
ATOM 2118 O O . LEU A 1 266 ? 16.464 -2.635 -8.228 1.00 81.19 266 LEU A O 1
ATOM 2122 N N . MET A 1 267 ? 15.422 -0.923 -7.216 1.00 79.25 267 MET A N 1
ATOM 2123 C CA . MET A 1 267 ? 16.647 -0.219 -6.805 1.00 79.25 267 MET A CA 1
ATOM 2124 C C . MET A 1 267 ? 17.227 -0.719 -5.472 1.00 79.25 267 MET A C 1
ATOM 2126 O O . MET A 1 267 ? 18.371 -0.401 -5.135 1.00 79.25 267 MET A O 1
ATOM 2130 N N . ASN A 1 268 ? 16.446 -1.461 -4.683 1.00 74.38 268 ASN A N 1
ATOM 2131 C CA . ASN A 1 268 ? 16.890 -2.033 -3.411 1.00 74.38 268 ASN A CA 1
ATOM 2132 C C . ASN A 1 268 ? 17.449 -3.461 -3.559 1.00 74.38 268 ASN A C 1
ATOM 2134 O O . ASN A 1 268 ? 18.234 -3.878 -2.710 1.00 74.38 268 ASN A O 1
ATOM 2138 N N . GLU A 1 269 ? 17.081 -4.202 -4.610 1.00 62.97 269 GLU A N 1
ATOM 2139 C CA . GLU A 1 269 ? 17.635 -5.532 -4.921 1.00 62.97 269 GLU A CA 1
ATOM 2140 C C . GLU A 1 269 ? 18.834 -5.450 -5.898 1.00 62.97 269 GLU A C 1
ATOM 2142 O O . GLU A 1 269 ? 19.235 -4.368 -6.327 1.00 62.97 269 GLU A O 1
ATOM 2147 N N . SER A 1 270 ? 19.484 -6.579 -6.219 1.00 57.62 270 SER A N 1
ATOM 2148 C CA . SER A 1 270 ? 20.656 -6.620 -7.112 1.00 57.62 270 SER A CA 1
ATOM 2149 C C . SER A 1 270 ? 20.350 -5.988 -8.484 1.00 57.62 270 SER A C 1
ATOM 2151 O O . SER A 1 270 ? 19.673 -6.575 -9.328 1.00 57.62 270 SER A O 1
ATOM 2153 N N . ASN A 1 271 ? 20.884 -4.778 -8.682 1.00 55.12 271 ASN A N 1
ATOM 2154 C CA . ASN A 1 271 ? 20.475 -3.759 -9.665 1.00 55.12 271 ASN A CA 1
ATOM 2155 C C . ASN A 1 271 ? 20.664 -4.102 -11.147 1.00 55.12 271 ASN A C 1
ATOM 2157 O O . ASN A 1 271 ? 20.271 -3.316 -12.014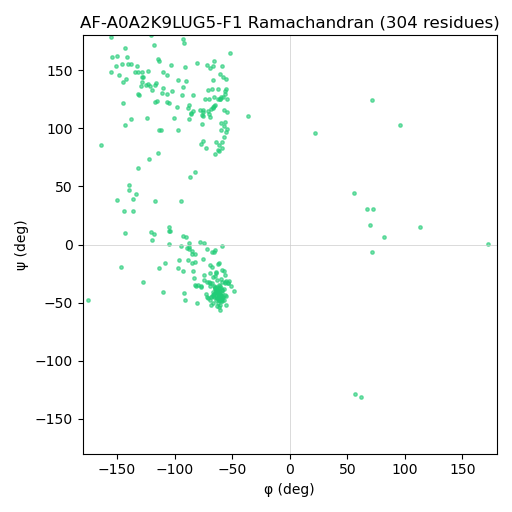 1.00 55.12 271 ASN A O 1
ATOM 2161 N N . GLU A 1 272 ? 21.298 -5.230 -11.462 1.00 61.81 272 GLU A N 1
ATOM 2162 C CA . GLU A 1 272 ? 21.603 -5.575 -12.848 1.00 61.81 272 GLU A CA 1
ATOM 2163 C C . GLU A 1 272 ? 20.326 -5.762 -13.676 1.00 61.81 272 GLU A C 1
ATOM 2165 O O . GLU A 1 272 ? 20.324 -5.418 -14.852 1.00 61.81 272 GLU A O 1
ATOM 2170 N N . SER A 1 273 ? 19.208 -6.215 -13.089 1.00 66.56 273 SER A N 1
ATOM 2171 C CA . SER A 1 273 ? 17.998 -6.522 -13.871 1.00 66.56 273 SER A CA 1
ATOM 2172 C C . SER A 1 273 ? 17.332 -5.281 -14.486 1.00 66.56 273 SER A C 1
ATOM 2174 O O . SER A 1 273 ? 17.006 -5.303 -15.673 1.00 66.56 273 SER A O 1
ATOM 2176 N N . LEU A 1 274 ? 17.184 -4.180 -13.734 1.00 75.62 274 LEU A N 1
ATOM 2177 C CA . LEU A 1 274 ? 16.570 -2.947 -14.243 1.00 75.62 274 LEU A CA 1
ATOM 2178 C C . LEU A 1 274 ? 17.501 -2.219 -15.215 1.00 75.62 274 LEU A C 1
ATOM 2180 O O . LEU A 1 274 ? 17.055 -1.770 -16.269 1.00 75.62 274 LEU A O 1
ATOM 2184 N N . VAL A 1 275 ? 18.794 -2.139 -14.896 1.00 80.00 275 VAL A N 1
ATOM 2185 C 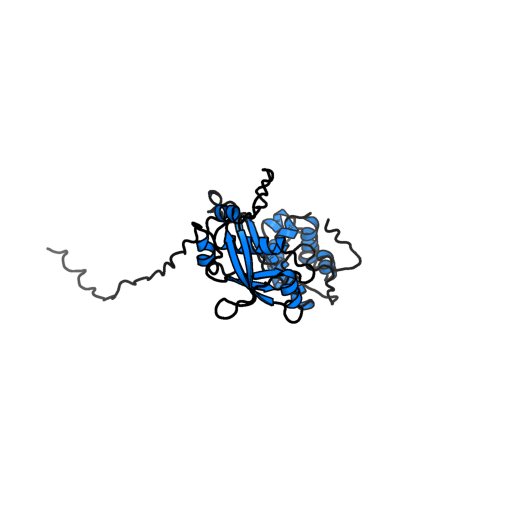CA . VAL A 1 275 ? 19.797 -1.545 -15.790 1.00 80.00 275 VAL A CA 1
ATOM 2186 C C . VAL A 1 275 ? 19.847 -2.305 -17.119 1.00 80.00 275 VAL A C 1
ATOM 2188 O O . VAL A 1 275 ? 19.762 -1.693 -18.185 1.00 80.00 275 VAL A O 1
ATOM 2191 N N . ASN A 1 276 ? 19.897 -3.640 -17.074 1.00 74.44 276 ASN A N 1
ATOM 2192 C CA . ASN A 1 276 ? 19.892 -4.485 -18.268 1.00 74.44 276 ASN A CA 1
ATOM 2193 C C . ASN A 1 276 ? 18.591 -4.344 -19.062 1.00 74.44 276 ASN A C 1
ATOM 2195 O O . ASN A 1 276 ? 18.631 -4.271 -20.290 1.00 74.44 276 ASN A O 1
ATOM 2199 N N . PHE A 1 277 ? 17.444 -4.266 -18.385 1.00 76.25 277 PHE A N 1
ATOM 2200 C CA . PHE A 1 277 ? 16.157 -4.050 -19.040 1.00 76.25 277 PHE A CA 1
ATOM 2201 C C . PHE A 1 277 ? 16.094 -2.700 -19.760 1.00 76.25 277 PHE A C 1
ATOM 2203 O O . PHE A 1 277 ? 15.691 -2.653 -20.921 1.00 76.25 277 PHE A O 1
ATOM 2210 N N . VAL A 1 278 ? 16.527 -1.608 -19.121 1.00 80.00 278 VAL A N 1
ATOM 2211 C CA . VAL A 1 278 ? 16.546 -0.281 -19.754 1.00 80.00 278 VAL A CA 1
ATOM 2212 C C . VAL A 1 278 ? 17.491 -0.277 -20.953 1.00 80.00 278 VAL A C 1
ATOM 2214 O O . VAL A 1 278 ? 17.091 0.162 -22.029 1.00 80.00 278 VAL A O 1
ATOM 2217 N N . ASN A 1 279 ? 18.702 -0.821 -20.814 1.00 78.56 279 ASN A N 1
ATOM 2218 C CA . ASN A 1 279 ? 19.645 -0.919 -21.929 1.00 78.56 279 ASN A CA 1
ATOM 2219 C C . ASN A 1 279 ? 19.031 -1.689 -23.115 1.00 78.56 279 ASN A C 1
ATOM 2221 O O . ASN A 1 279 ? 18.995 -1.175 -24.231 1.00 78.56 279 ASN A O 1
ATOM 2225 N N . LYS A 1 280 ? 18.417 -2.851 -22.879 1.00 75.62 280 LYS A N 1
ATOM 2226 C CA . LYS A 1 280 ? 17.798 -3.648 -23.950 1.00 75.62 280 LYS A CA 1
ATOM 2227 C C . LYS A 1 280 ? 16.553 -3.001 -24.561 1.00 75.62 280 LYS A C 1
ATOM 2229 O O . LYS A 1 280 ? 16.440 -2.852 -25.773 1.00 75.62 280 LYS A O 1
ATOM 2234 N N . VAL A 1 281 ? 15.583 -2.600 -23.747 1.00 71.62 281 VAL A N 1
ATOM 2235 C CA . VAL A 1 281 ? 14.269 -2.165 -24.253 1.00 71.62 281 VAL A CA 1
ATOM 2236 C C . VAL A 1 281 ? 14.292 -0.720 -24.743 1.00 71.62 281 VAL A C 1
ATOM 2238 O O . VAL A 1 281 ? 13.637 -0.382 -25.731 1.00 71.62 281 VAL A O 1
ATOM 2241 N N . VAL A 1 282 ? 15.060 0.147 -24.085 1.00 72.88 282 VAL A N 1
ATOM 2242 C CA . VAL A 1 282 ? 15.066 1.585 -24.375 1.00 72.88 282 VAL A CA 1
ATOM 2243 C C . VAL A 1 282 ? 16.143 1.943 -25.401 1.00 72.88 282 VAL A C 1
ATOM 2245 O O . VAL A 1 282 ? 15.846 2.724 -26.309 1.00 72.88 282 VAL A O 1
ATOM 2248 N N . ILE A 1 283 ? 17.346 1.362 -25.299 1.00 72.06 283 ILE A N 1
ATOM 2249 C CA . ILE A 1 283 ? 18.484 1.674 -26.186 1.00 72.06 283 ILE A CA 1
ATOM 2250 C C . ILE A 1 283 ? 18.508 0.744 -27.407 1.00 72.06 283 ILE A C 1
ATOM 2252 O O . ILE A 1 283 ? 18.603 1.225 -28.534 1.00 72.06 283 ILE A O 1
ATOM 2256 N N . GLU A 1 284 ? 18.363 -0.570 -27.215 1.00 69.62 284 GLU A N 1
ATOM 2257 C CA . GLU A 1 284 ? 18.473 -1.562 -28.303 1.00 69.62 284 GLU A CA 1
ATOM 2258 C C . GLU A 1 284 ? 17.150 -1.815 -29.059 1.00 69.62 284 GLU A C 1
ATOM 2260 O O . GLU A 1 284 ? 17.131 -2.551 -30.043 1.00 69.62 284 GLU A O 1
ATOM 2265 N N . ASN A 1 285 ? 16.046 -1.170 -28.653 1.00 68.31 285 ASN A N 1
ATOM 2266 C CA . ASN A 1 285 ? 14.683 -1.424 -29.151 1.00 68.31 285 ASN A CA 1
ATOM 2267 C C . ASN A 1 285 ? 14.253 -2.898 -29.004 1.00 68.31 285 ASN A C 1
ATOM 2269 O O . ASN A 1 285 ? 13.678 -3.480 -29.928 1.00 68.31 285 ASN A O 1
ATOM 2273 N N . GLY A 1 286 ? 14.536 -3.477 -27.834 1.00 59.16 286 GLY A N 1
ATOM 2274 C CA . GLY A 1 286 ? 14.178 -4.843 -27.456 1.00 59.16 286 GLY A CA 1
ATOM 2275 C C . GLY A 1 286 ? 12.697 -5.198 -27.642 1.00 59.16 286 GLY A C 1
ATOM 2276 O O . GLY A 1 286 ? 11.817 -4.354 -27.842 1.00 59.16 286 GLY A O 1
ATOM 2277 N N . THR A 1 287 ? 12.427 -6.495 -27.601 1.00 62.53 287 THR A N 1
ATOM 2278 C CA . THR A 1 287 ? 11.134 -7.098 -27.933 1.00 62.53 287 THR A CA 1
ATOM 2279 C C . THR A 1 287 ? 10.227 -7.255 -26.707 1.00 62.53 287 THR A C 1
ATOM 2281 O O . THR A 1 287 ? 10.621 -7.050 -25.563 1.00 62.53 287 THR A O 1
ATOM 2284 N N . SER A 1 288 ? 8.985 -7.668 -26.948 1.00 57.34 288 SER A N 1
ATOM 2285 C CA . SER A 1 288 ? 8.011 -8.105 -25.936 1.00 57.34 288 SER A CA 1
ATOM 2286 C C . SER A 1 288 ? 8.539 -9.214 -25.013 1.00 57.34 288 SER A C 1
ATOM 2288 O O . SER A 1 288 ? 8.216 -9.230 -23.826 1.00 57.34 288 SER A O 1
ATOM 2290 N N . ASN A 1 289 ? 9.401 -10.102 -25.521 1.00 62.41 289 ASN A N 1
ATOM 2291 C CA . ASN A 1 289 ? 10.020 -11.176 -24.737 1.00 62.41 289 ASN A CA 1
ATOM 2292 C C . ASN A 1 289 ? 10.981 -10.647 -23.663 1.00 62.41 289 ASN A C 1
ATOM 2294 O O . ASN A 1 289 ? 11.127 -11.274 -22.612 1.00 62.41 289 ASN A O 1
ATOM 2298 N N . ASP A 1 290 ? 11.591 -9.479 -23.878 1.00 65.38 290 ASP A N 1
ATOM 2299 C CA . ASP A 1 290 ? 12.463 -8.834 -22.893 1.00 65.38 290 ASP A CA 1
ATOM 2300 C C . ASP A 1 290 ? 11.656 -8.268 -21.713 1.00 65.38 290 ASP A C 1
ATOM 2302 O O . ASP A 1 290 ? 12.118 -8.308 -20.573 1.00 65.38 290 ASP A O 1
ATOM 2306 N N . LEU A 1 291 ? 10.417 -7.818 -21.960 1.00 64.44 291 LEU A N 1
ATOM 2307 C CA . LEU A 1 291 ? 9.473 -7.392 -20.921 1.00 64.44 291 LEU A CA 1
ATOM 2308 C C . LEU A 1 291 ? 8.952 -8.579 -20.104 1.00 64.44 291 LEU A C 1
ATOM 2310 O O . LEU A 1 291 ? 8.959 -8.520 -18.876 1.00 64.44 291 LEU A O 1
ATOM 2314 N N . ASN A 1 292 ? 8.555 -9.666 -20.770 1.00 61.44 292 ASN A N 1
ATOM 2315 C CA . ASN A 1 292 ? 8.113 -10.890 -20.094 1.00 61.44 292 ASN A CA 1
ATOM 2316 C C . ASN A 1 292 ? 9.240 -11.497 -19.255 1.00 61.44 292 ASN A C 1
ATOM 2318 O O . ASN A 1 292 ? 9.006 -11.912 -18.122 1.00 61.44 292 ASN A O 1
ATOM 2322 N N . SER A 1 293 ? 10.467 -11.495 -19.789 1.00 62.69 293 SER A N 1
ATOM 2323 C CA . SER A 1 293 ? 11.652 -11.922 -19.050 1.00 62.69 293 SER A CA 1
ATOM 2324 C C . SER A 1 293 ? 11.849 -11.036 -17.828 1.00 62.69 293 SER A C 1
ATOM 2326 O O . SER A 1 293 ? 11.823 -11.561 -16.729 1.00 62.69 293 SER A O 1
ATOM 2328 N N . PHE A 1 294 ? 11.945 -9.711 -17.990 1.00 64.75 294 PHE A N 1
ATOM 2329 C CA . PHE A 1 294 ? 12.159 -8.749 -16.898 1.00 64.75 294 PHE A CA 1
ATOM 2330 C C . PHE A 1 294 ? 11.121 -8.819 -15.769 1.00 64.75 294 PHE A C 1
ATOM 2332 O O . PHE A 1 294 ? 11.453 -8.585 -14.611 1.00 64.75 294 PHE A O 1
ATOM 2339 N N . LEU A 1 295 ? 9.872 -9.143 -16.096 1.00 61.38 295 LEU A N 1
ATOM 2340 C CA . LEU A 1 295 ? 8.789 -9.266 -15.124 1.00 61.38 295 LEU A CA 1
ATOM 2341 C C . LEU A 1 295 ? 8.677 -10.671 -14.500 1.00 61.38 295 LEU A C 1
ATOM 2343 O O . LEU A 1 295 ? 7.840 -10.866 -13.620 1.00 61.38 295 LEU A O 1
ATOM 2347 N N . GLY A 1 296 ? 9.490 -11.643 -14.936 1.00 56.06 296 GLY A N 1
ATOM 2348 C CA . GLY A 1 296 ? 9.443 -13.027 -14.452 1.00 56.06 296 GLY A CA 1
ATOM 2349 C C . GLY A 1 296 ? 8.227 -13.823 -14.947 1.00 56.06 296 GLY A C 1
ATOM 2350 O O . GLY A 1 296 ? 7.739 -14.696 -14.236 1.00 56.06 296 GLY A O 1
ATOM 2351 N N . LEU A 1 297 ? 7.723 -13.517 -16.147 1.00 56.09 297 LEU A N 1
ATOM 2352 C CA . LEU A 1 297 ? 6.442 -14.002 -16.689 1.00 56.09 297 LEU A CA 1
ATOM 2353 C C . LEU A 1 297 ? 6.587 -15.097 -17.765 1.00 56.09 297 LEU A C 1
ATOM 2355 O O . LEU A 1 297 ? 5.641 -15.356 -18.502 1.00 56.09 297 LEU A O 1
ATOM 2359 N N . SER A 1 298 ? 7.757 -15.735 -17.901 1.00 45.22 298 SER A N 1
ATOM 2360 C CA . SER A 1 298 ? 7.980 -16.810 -18.887 1.00 45.22 298 SER A CA 1
ATOM 2361 C C . SER A 1 298 ? 8.574 -18.072 -18.258 1.00 45.22 298 SER A C 1
ATOM 2363 O O . SER A 1 298 ? 9.407 -17.989 -17.356 1.00 45.22 298 SER A O 1
ATOM 2365 N N . ASN A 1 299 ? 8.161 -19.239 -18.764 1.00 35.81 299 ASN A N 1
ATOM 2366 C CA . ASN A 1 299 ? 8.499 -20.561 -18.221 1.00 35.81 299 ASN A CA 1
ATOM 2367 C C . ASN A 1 299 ? 9.957 -21.015 -18.441 1.00 35.81 299 ASN A C 1
ATOM 2369 O O . ASN A 1 299 ? 10.322 -22.065 -17.921 1.00 35.81 299 ASN A O 1
ATOM 2373 N N . ASP A 1 300 ? 10.797 -20.251 -19.150 1.00 32.03 300 ASP A N 1
ATOM 2374 C CA . ASP A 1 300 ? 12.144 -20.709 -19.542 1.00 32.03 300 ASP A CA 1
ATOM 2375 C C . ASP A 1 300 ? 13.319 -19.872 -19.025 1.00 32.03 300 ASP A C 1
ATOM 2377 O O . ASP A 1 300 ? 14.476 -20.192 -19.293 1.00 32.03 300 ASP A O 1
ATOM 2381 N N . ILE A 1 301 ? 13.082 -18.849 -18.205 1.00 32.53 301 ILE A N 1
ATOM 2382 C CA . ILE A 1 301 ? 14.166 -18.164 -17.493 1.00 32.53 301 ILE A CA 1
ATOM 2383 C C . ILE A 1 301 ? 13.691 -17.898 -16.076 1.00 32.53 301 ILE A C 1
ATOM 2385 O O . ILE A 1 301 ? 12.849 -17.038 -15.827 1.00 32.53 301 ILE A O 1
ATOM 2389 N N . ARG A 1 302 ? 14.258 -18.648 -15.125 1.00 30.72 302 ARG A N 1
ATOM 2390 C CA . ARG A 1 302 ? 14.107 -18.351 -13.705 1.00 30.72 302 ARG A CA 1
ATOM 2391 C C . ARG A 1 302 ? 14.663 -16.953 -13.460 1.00 30.72 302 ARG A C 1
ATOM 2393 O O . ARG A 1 302 ? 15.871 -16.771 -13.342 1.00 30.72 302 ARG A O 1
ATOM 2400 N N . PHE A 1 303 ? 13.772 -15.990 -13.279 1.00 37.44 303 PHE A N 1
ATOM 2401 C CA . PHE A 1 303 ? 13.989 -15.004 -12.238 1.00 37.44 303 PHE A CA 1
ATOM 2402 C C . PHE A 1 303 ? 14.122 -15.790 -10.930 1.00 37.44 303 PHE A C 1
ATOM 2404 O O . PHE A 1 303 ? 13.135 -16.138 -10.287 1.00 37.44 303 PHE A O 1
ATOM 2411 N N . GLN A 1 304 ? 15.353 -16.134 -10.547 1.00 30.67 304 GLN A N 1
ATOM 2412 C CA . GLN A 1 304 ? 15.632 -16.324 -9.133 1.00 30.67 304 GLN A CA 1
ATOM 2413 C C . GLN A 1 304 ? 15.649 -14.928 -8.526 1.00 30.67 304 GLN A C 1
ATOM 2415 O O . GLN A 1 304 ? 16.688 -14.294 -8.385 1.00 30.67 304 GLN A O 1
ATOM 2420 N N . LEU A 1 305 ? 14.451 -14.445 -8.213 1.00 35.91 305 LEU A N 1
ATOM 2421 C CA . LEU A 1 305 ? 14.256 -13.463 -7.165 1.00 35.91 305 LEU A CA 1
ATOM 2422 C C . LEU A 1 305 ? 14.640 -14.148 -5.845 1.00 35.91 305 LEU A C 1
ATOM 2424 O O . LEU A 1 305 ? 13.770 -14.647 -5.132 1.00 35.91 305 LEU A O 1
ATOM 2428 N N . GLY A 1 306 ? 15.948 -14.256 -5.597 1.00 29.72 306 GLY A N 1
ATOM 2429 C CA . GLY A 1 306 ? 16.504 -14.597 -4.287 1.00 29.72 306 GLY A CA 1
ATOM 2430 C C . GLY A 1 306 ? 16.143 -13.538 -3.259 1.00 29.72 306 GLY A C 1
ATOM 2431 O O . GLY A 1 306 ? 15.965 -12.362 -3.655 1.00 29.72 306 GLY A O 1
#

Radius of gyration: 26.32 Å; Cα contacts (8 Å, |Δi|>4): 375; chains: 1; bounding box: 55×100×60 Å

Organism: NCBI:txid1336748

Mean predicted aligned error: 12.17 Å

Foldseek 3Di:
DPPPDDPPPPPDDDDDDPPPPPVPVPPPQQADDDPLSLVVQLPVDPDQEDADALVDDDPVVVLLQVLLSSLQSHDPSVVSCVQQVRDDPVPPDDDDPPDDRQKDKWKFQDWPDDDTHTDPDPSVVCSVQDDPVRFKGKMWMWMDGDPDDTHDTTHIHMYGNQAAQDVCPCPPPAQDDQFQAQPVVLQVVVLVQCDPPLFDDLVSCVVVVVSQLSNLVSLVVSSCVRRVRDHAFDFDKDADPPPVCVPPDRIHTDGHDSSNVVSCVCSVPDNCLSRVLCSQCRNVVHTPVSSCVSSVNDPPDDPPPD

Sequence (306 aa):
MKKLLTILTGLSVTITPATQIVSCKITVDNTYRNPSDIQKFWNHKMFSTISVDPKTIDILSFENDLKALISNNFKNQNEVNEILGLNLPWKSDDQSTRDGEKIIFEYYSSQSGQASTKINDLSDYLTSNLNEKNPATTIYFKYKIGEEALNGSALKLNVTTSPKMAKGVFSGVELSKETLRVSPIYSNDLKIRIGSNKSVDRDFLEKNSDVTIQLLKGILNTIKMETGTTLLNDLQWVKNQNPHSQNEIPYLWKLITPEEQMYKLLMNESNESLVNFVNKVVIENGTSNDLNSFLGLSNDIRFQLG